Protein AF-A0A255EIE8-F1 (afdb_monomer)

Structure (mmCIF, N/CA/C/O backbone):
data_AF-A0A255EIE8-F1
#
_entry.id   AF-A0A255EIE8-F1
#
loop_
_atom_site.group_PDB
_atom_site.id
_atom_site.type_symbol
_atom_site.label_atom_id
_atom_site.label_alt_id
_atom_site.label_comp_id
_atom_site.label_asym_id
_atom_site.label_entity_id
_atom_site.label_seq_id
_atom_site.pdbx_PDB_ins_code
_atom_site.Cartn_x
_atom_site.Cartn_y
_atom_site.Cartn_z
_atom_site.occupancy
_atom_site.B_iso_or_equiv
_atom_site.auth_seq_id
_atom_site.auth_comp_id
_atom_site.auth_asym_id
_atom_site.auth_atom_id
_atom_site.pdbx_PDB_model_num
ATOM 1 N N . MET A 1 1 ? 17.020 -21.217 5.809 1.00 62.78 1 MET A N 1
ATOM 2 C CA . MET A 1 1 ? 16.167 -20.114 6.309 1.00 62.78 1 MET A CA 1
ATOM 3 C C . MET A 1 1 ? 14.855 -20.169 5.542 1.00 62.78 1 MET A C 1
ATOM 5 O O . MET A 1 1 ? 14.916 -20.286 4.327 1.00 62.78 1 MET A O 1
ATOM 9 N N . LEU A 1 2 ? 13.699 -20.169 6.213 1.00 81.81 2 LEU A N 1
ATOM 10 C CA . LEU A 1 2 ? 12.397 -20.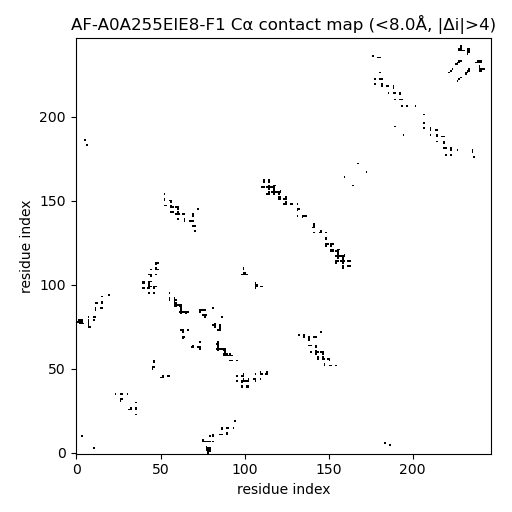178 5.530 1.00 81.81 2 LEU A CA 1
ATOM 11 C C . LEU A 1 2 ? 12.177 -18.813 4.860 1.00 81.81 2 LEU A C 1
ATOM 13 O O . LEU A 1 2 ? 12.199 -17.786 5.545 1.00 81.81 2 LEU A O 1
ATOM 17 N N . THR A 1 3 ? 12.006 -18.802 3.537 1.00 85.88 3 THR A N 1
ATOM 18 C CA . THR A 1 3 ? 11.732 -17.591 2.756 1.00 85.88 3 THR A CA 1
ATOM 19 C C . THR A 1 3 ? 10.232 -17.533 2.439 1.00 85.88 3 THR A C 1
ATOM 21 O O . THR A 1 3 ? 9.662 -18.525 1.985 1.00 85.88 3 THR A O 1
ATOM 24 N N . PRO A 1 4 ? 9.548 -16.406 2.696 1.00 84.56 4 PRO A N 1
ATOM 25 C CA . PRO A 1 4 ? 8.104 -16.313 2.475 1.00 84.56 4 PRO A CA 1
ATOM 26 C C . PRO A 1 4 ? 7.711 -16.140 0.995 1.00 84.56 4 PRO A C 1
ATOM 28 O O . PRO A 1 4 ? 6.524 -16.188 0.673 1.00 84.56 4 PRO A O 1
ATOM 31 N N . GLY A 1 5 ? 8.674 -15.928 0.088 1.00 89.06 5 GLY A N 1
ATOM 32 C CA . GLY A 1 5 ? 8.391 -15.632 -1.320 1.00 89.06 5 GLY A CA 1
ATOM 33 C C . GLY A 1 5 ? 7.493 -14.400 -1.453 1.00 89.06 5 GLY A C 1
ATOM 34 O O . GLY A 1 5 ? 7.633 -13.450 -0.687 1.00 89.06 5 GLY A O 1
ATOM 35 N N . HIS A 1 6 ? 6.520 -14.425 -2.367 1.00 88.12 6 HIS A N 1
ATOM 36 C CA . HIS A 1 6 ? 5.565 -13.319 -2.546 1.00 88.12 6 HIS A CA 1
ATOM 37 C C . HIS A 1 6 ? 4.605 -13.120 -1.374 1.00 88.12 6 HIS A C 1
ATOM 39 O O . HIS A 1 6 ? 4.008 -12.050 -1.267 1.00 88.12 6 HIS A O 1
ATOM 45 N N . LEU A 1 7 ? 4.470 -14.110 -0.485 1.00 91.38 7 LEU A N 1
ATOM 46 C CA . LEU A 1 7 ? 3.605 -14.048 0.697 1.00 91.38 7 LEU A CA 1
ATOM 47 C C . LEU A 1 7 ? 4.219 -13.230 1.843 1.00 91.38 7 LEU A C 1
ATOM 49 O O . LEU A 1 7 ? 3.608 -13.105 2.906 1.00 91.38 7 LEU A O 1
ATOM 53 N N . TRP A 1 8 ? 5.410 -12.654 1.646 1.00 91.69 8 TRP A N 1
ATOM 54 C CA . TRP A 1 8 ? 6.108 -11.830 2.637 1.00 91.69 8 TRP A CA 1
ATOM 55 C C . TRP A 1 8 ? 5.221 -10.724 3.216 1.00 91.69 8 TRP A C 1
ATOM 57 O O . TRP A 1 8 ? 5.273 -10.455 4.416 1.00 91.69 8 TRP A O 1
ATOM 67 N N . PHE A 1 9 ? 4.364 -10.120 2.388 1.00 90.56 9 PHE A N 1
ATOM 68 C CA . PHE A 1 9 ? 3.482 -9.043 2.820 1.00 90.56 9 PHE A CA 1
ATOM 69 C C . PHE A 1 9 ? 2.440 -9.534 3.835 1.00 90.56 9 PHE A C 1
ATOM 71 O O . PHE A 1 9 ? 2.159 -8.822 4.795 1.00 90.56 9 PHE A O 1
ATOM 78 N N . LEU A 1 10 ? 1.926 -10.766 3.704 1.00 91.69 10 LEU A N 1
ATOM 79 C CA . LEU A 1 10 ? 1.030 -11.351 4.712 1.00 91.69 10 LEU A CA 1
ATOM 80 C C . LEU A 1 10 ? 1.743 -11.561 6.042 1.00 91.69 10 LEU A C 1
ATOM 82 O O . LEU A 1 10 ? 1.167 -11.270 7.086 1.00 91.69 10 LEU A O 1
ATOM 86 N N . VAL A 1 11 ? 2.994 -12.023 6.006 1.00 92.00 11 VAL A N 1
ATOM 87 C CA . VAL A 1 11 ? 3.804 -12.211 7.216 1.00 92.00 11 VAL A CA 1
ATOM 88 C C . VAL A 1 11 ? 4.010 -10.875 7.928 1.00 92.00 11 VAL A C 1
ATOM 90 O O . VAL A 1 11 ? 3.738 -10.773 9.124 1.00 92.00 11 VAL A O 1
ATOM 93 N N . VAL A 1 12 ? 4.407 -9.831 7.193 1.00 92.81 12 VAL A N 1
ATOM 94 C CA . VAL A 1 12 ? 4.557 -8.473 7.743 1.00 92.81 12 VAL A CA 1
ATOM 95 C C . VAL A 1 12 ? 3.225 -7.952 8.283 1.00 92.81 12 VAL A C 1
ATOM 97 O O . VAL A 1 12 ? 3.180 -7.411 9.385 1.00 92.81 12 VAL A O 1
ATOM 100 N N . LEU A 1 13 ? 2.114 -8.169 7.575 1.00 92.31 13 LEU A N 1
ATOM 101 C CA . LEU A 1 13 ? 0.791 -7.755 8.039 1.00 92.31 13 LEU A CA 1
ATOM 102 C C . LEU A 1 13 ? 0.393 -8.472 9.338 1.00 92.31 13 LEU A C 1
ATOM 104 O O . LEU A 1 13 ? -0.109 -7.830 10.261 1.00 92.31 13 LEU A O 1
ATOM 108 N N . THR A 1 14 ? 0.653 -9.778 9.450 1.00 93.25 14 THR A N 1
ATOM 109 C CA . THR A 1 14 ? 0.449 -10.533 10.695 1.00 93.25 14 THR A CA 1
ATOM 110 C C . THR A 1 14 ? 1.290 -9.951 11.830 1.00 93.25 14 THR A C 1
ATOM 112 O O . THR A 1 14 ? 0.764 -9.740 12.922 1.00 93.25 14 THR A O 1
ATOM 115 N N . GLN A 1 15 ? 2.557 -9.613 11.581 1.00 93.69 15 GLN A N 1
ATOM 116 C CA . GLN A 1 15 ? 3.411 -8.951 12.572 1.00 93.69 15 GLN A CA 1
ATOM 117 C C . GLN A 1 15 ? 2.833 -7.595 13.000 1.00 93.69 15 GLN A C 1
ATOM 119 O O . GLN A 1 15 ? 2.717 -7.340 14.199 1.00 93.69 15 GLN A O 1
ATOM 124 N N . CYS A 1 16 ? 2.392 -6.752 12.059 1.00 94.56 16 CYS A N 1
ATOM 125 C CA . CYS A 1 16 ? 1.753 -5.470 12.370 1.00 94.56 16 CYS A CA 1
ATOM 126 C C . CYS A 1 16 ? 0.512 -5.641 13.259 1.00 94.56 16 CYS A C 1
ATOM 128 O O . CYS A 1 16 ? 0.332 -4.887 14.221 1.00 94.56 16 CYS A O 1
ATOM 130 N N . VAL A 1 17 ? -0.324 -6.64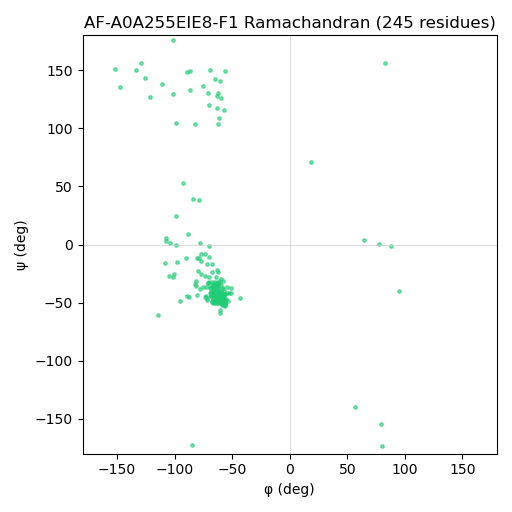7 12.975 1.00 93.50 17 VAL A N 1
ATOM 131 C CA . VAL A 1 17 ? -1.510 -6.974 13.780 1.00 93.50 17 VAL A CA 1
ATOM 132 C C . VAL A 1 17 ? -1.113 -7.416 15.188 1.00 93.50 17 VAL A C 1
ATOM 134 O O . VAL A 1 17 ? -1.643 -6.872 16.157 1.00 93.50 17 VAL A O 1
ATOM 137 N N . LEU A 1 18 ? -0.170 -8.355 15.320 1.00 94.81 18 LEU A N 1
ATOM 138 C CA . LEU A 1 18 ? 0.284 -8.872 16.617 1.00 94.81 18 LEU A CA 1
ATOM 139 C C . LEU A 1 18 ? 0.922 -7.777 17.478 1.00 94.81 18 LEU A C 1
ATOM 141 O O . LEU A 1 18 ? 0.580 -7.647 18.653 1.00 94.81 18 LEU A O 1
ATOM 145 N N . ILE A 1 19 ? 1.787 -6.948 16.888 1.00 94.06 19 ILE A N 1
ATOM 146 C CA . ILE A 1 19 ? 2.419 -5.811 17.570 1.00 94.06 19 ILE A CA 1
ATOM 147 C C . ILE A 1 19 ? 1.351 -4.823 18.036 1.00 94.06 19 ILE A C 1
ATOM 149 O O . ILE A 1 19 ? 1.336 -4.437 19.203 1.00 94.06 19 ILE A O 1
ATOM 153 N N . THR A 1 20 ? 0.414 -4.445 17.163 1.00 91.62 20 THR A N 1
ATOM 154 C CA . THR A 1 20 ? -0.646 -3.490 17.517 1.00 91.62 20 THR A CA 1
ATOM 155 C C . THR A 1 20 ? -1.563 -4.042 18.610 1.00 91.62 20 THR A C 1
ATOM 157 O O . THR A 1 20 ? -1.912 -3.319 19.544 1.00 91.62 20 THR A O 1
ATOM 160 N N . ALA A 1 21 ? -1.926 -5.325 18.541 1.00 91.88 21 ALA A N 1
ATOM 161 C CA . ALA A 1 21 ? -2.717 -5.991 19.571 1.00 91.88 21 ALA A CA 1
ATOM 162 C C . ALA A 1 21 ? -1.973 -6.043 20.916 1.00 91.88 21 ALA A C 1
ATOM 164 O O . ALA A 1 21 ? -2.567 -5.729 21.948 1.00 91.88 21 ALA A O 1
ATOM 165 N N . GLY A 1 22 ? -0.676 -6.368 20.902 1.00 92.62 22 GLY A N 1
ATOM 166 C CA . GLY A 1 22 ? 0.183 -6.380 22.086 1.00 92.62 22 GLY A CA 1
ATOM 167 C C . GLY A 1 22 ? 0.317 -4.998 22.728 1.00 92.62 22 GLY A C 1
ATOM 168 O O . GLY A 1 22 ? 0.034 -4.845 23.915 1.00 92.62 22 GLY A O 1
ATOM 169 N N . VAL A 1 23 ? 0.646 -3.970 21.936 1.00 90.00 23 VAL A N 1
ATOM 170 C CA . VAL A 1 23 ? 0.716 -2.567 22.388 1.00 90.00 23 VAL A CA 1
ATOM 171 C C . VAL A 1 23 ? -0.610 -2.131 23.002 1.00 90.00 23 VAL A C 1
ATOM 173 O O . VAL A 1 23 ? -0.632 -1.510 24.064 1.00 90.00 23 VAL A O 1
ATOM 176 N N . ARG A 1 24 ? -1.734 -2.495 22.378 1.00 87.75 24 ARG A N 1
ATOM 177 C CA . ARG A 1 24 ? -3.064 -2.169 22.891 1.00 87.75 24 ARG A CA 1
ATOM 178 C C . ARG A 1 24 ? -3.375 -2.900 24.198 1.00 87.75 24 ARG A C 1
ATOM 180 O O . ARG A 1 24 ? -3.891 -2.271 25.117 1.00 87.75 24 ARG A O 1
ATOM 187 N N . LEU A 1 25 ? -3.060 -4.191 24.307 1.00 89.62 25 LEU A N 1
ATOM 188 C CA . LEU A 1 25 ? -3.260 -4.970 25.532 1.00 89.62 25 LEU A CA 1
ATOM 189 C C . LEU A 1 25 ? -2.455 -4.383 26.699 1.00 89.62 25 LEU A C 1
ATOM 191 O O . LEU A 1 25 ? -3.004 -4.175 27.781 1.00 89.62 25 LEU A O 1
ATOM 195 N N . ILE A 1 26 ? -1.179 -4.072 26.463 1.00 89.75 26 ILE A N 1
ATOM 196 C CA . ILE A 1 26 ? -0.295 -3.452 27.456 1.00 89.75 26 ILE A CA 1
ATOM 197 C C . ILE A 1 26 ? -0.819 -2.062 27.826 1.00 89.75 26 ILE A C 1
ATOM 199 O O . ILE A 1 26 ? -0.982 -1.768 29.006 1.00 89.75 26 ILE A O 1
ATOM 203 N N . GLY A 1 27 ? -1.167 -1.234 26.838 1.00 86.00 27 GLY A N 1
ATOM 204 C CA . GLY A 1 27 ? -1.718 0.102 27.066 1.00 86.00 27 GLY A CA 1
ATOM 205 C C . GLY A 1 27 ? -3.003 0.081 27.896 1.00 86.00 27 GLY A C 1
ATOM 206 O O . GLY A 1 27 ? -3.133 0.859 28.838 1.00 86.00 27 GLY A O 1
ATOM 207 N N . HIS A 1 28 ? -3.922 -0.849 27.618 1.00 87.00 28 HIS A N 1
ATOM 208 C CA . HIS A 1 28 ? -5.135 -1.025 28.419 1.00 87.00 28 HIS A CA 1
ATOM 209 C C . HIS A 1 28 ? -4.835 -1.456 29.860 1.00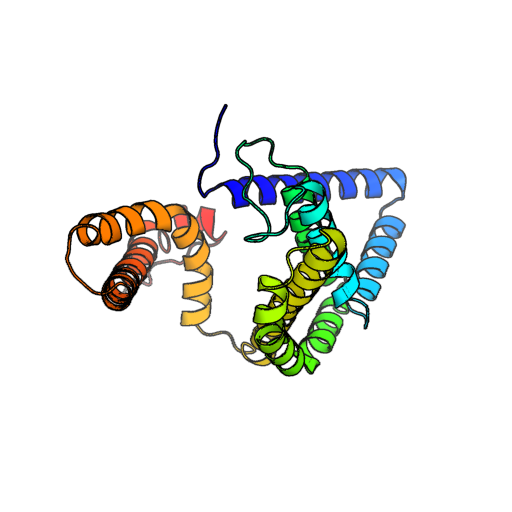 87.00 28 HIS A C 1
ATOM 211 O O . HIS A 1 28 ? -5.520 -0.988 30.768 1.00 87.00 28 HIS A O 1
ATOM 217 N N . ARG A 1 29 ? -3.827 -2.312 30.083 1.00 88.69 29 ARG A N 1
ATOM 218 C CA . ARG A 1 29 ? -3.445 -2.765 31.431 1.00 88.69 29 ARG A CA 1
ATOM 219 C C . ARG A 1 29 ? -2.685 -1.715 32.240 1.00 88.69 29 ARG A C 1
ATOM 221 O O . ARG A 1 29 ? -2.893 -1.638 33.442 1.00 88.69 29 ARG A O 1
ATOM 228 N N . VAL A 1 30 ? -1.823 -0.926 31.600 1.00 89.44 30 VAL A N 1
ATOM 229 C CA . VAL A 1 30 ? -0.948 0.045 32.281 1.00 89.44 30 VAL A CA 1
ATOM 230 C C . VAL A 1 30 ? -1.632 1.402 32.463 1.00 89.44 30 VAL A C 1
ATOM 232 O O . VAL A 1 30 ? -1.556 1.992 33.535 1.00 89.44 30 VAL A O 1
ATOM 235 N N . LEU A 1 31 ? -2.298 1.917 31.424 1.00 85.25 31 LEU A N 1
ATOM 236 C CA . LEU A 1 31 ? -2.873 3.271 31.428 1.00 85.25 31 LEU A CA 1
ATOM 237 C C . LEU A 1 31 ? -4.368 3.290 31.772 1.00 85.25 31 LEU A C 1
ATOM 239 O O . LEU A 1 31 ? -4.907 4.355 32.080 1.00 85.25 31 LEU A O 1
ATOM 243 N N . GLY A 1 32 ? -5.034 2.137 31.713 1.00 85.75 32 GLY A N 1
ATOM 244 C CA . GLY A 1 32 ? -6.482 2.017 31.835 1.00 85.75 32 GLY A CA 1
ATOM 245 C C . GLY A 1 32 ? -7.222 2.292 30.513 1.00 85.75 32 GLY A C 1
ATOM 246 O O . GLY A 1 32 ? -6.707 2.969 29.614 1.00 85.75 32 GLY A O 1
ATOM 247 N N . PRO A 1 33 ? -8.450 1.764 30.359 1.00 80.31 33 PRO A N 1
ATOM 248 C CA . PRO A 1 33 ? -9.171 1.769 29.087 1.00 80.31 33 PRO A CA 1
ATOM 249 C C . PRO A 1 33 ? -9.557 3.155 28.570 1.00 80.31 33 PRO A C 1
ATOM 251 O O . PRO A 1 33 ? -9.555 3.371 27.356 1.00 80.31 33 PRO A O 1
ATOM 254 N N . GLU A 1 34 ? -9.834 4.099 29.462 1.00 80.31 34 GLU A N 1
ATOM 255 C CA . GLU A 1 34 ? -10.217 5.461 29.087 1.00 80.31 34 GLU A CA 1
ATOM 256 C C . GLU A 1 34 ? -9.035 6.250 28.519 1.00 80.31 34 GLU A C 1
ATOM 258 O O . GLU A 1 34 ? -9.136 6.823 27.433 1.00 80.31 34 GLU A O 1
ATOM 263 N N . ARG A 1 35 ? -7.875 6.214 29.191 1.00 80.50 35 ARG A N 1
ATOM 264 C CA . ARG A 1 35 ? -6.663 6.914 28.734 1.00 80.50 35 ARG A CA 1
ATOM 265 C C . ARG A 1 35 ? -6.113 6.321 27.442 1.00 80.50 35 ARG A C 1
ATOM 267 O O . ARG A 1 35 ? -5.733 7.076 26.549 1.00 80.50 35 ARG A O 1
ATOM 274 N N . ALA A 1 36 ? -6.121 4.991 27.311 1.00 78.88 36 ALA A N 1
ATOM 275 C CA . ALA A 1 36 ? -5.722 4.316 26.077 1.00 78.88 36 ALA A CA 1
ATOM 276 C C . ALA A 1 36 ? -6.605 4.749 24.892 1.00 78.88 36 ALA A C 1
ATOM 278 O O . ALA A 1 36 ? -6.094 5.120 23.835 1.00 78.88 36 ALA A O 1
ATOM 279 N N . SER A 1 37 ? -7.925 4.796 25.095 1.00 78.19 37 SER A N 1
ATOM 280 C CA . SER A 1 37 ? -8.875 5.248 24.071 1.00 78.19 37 SER A CA 1
ATOM 281 C C . SER A 1 37 ? -8.694 6.733 23.730 1.00 78.19 37 SER A C 1
ATOM 283 O O . SER A 1 37 ? -8.710 7.103 22.555 1.00 78.19 37 SER A O 1
ATOM 285 N N . GLY A 1 38 ? -8.460 7.582 24.737 1.00 79.19 38 GLY A N 1
ATOM 286 C CA . GLY A 1 38 ? -8.181 9.007 24.549 1.00 79.19 38 GLY A CA 1
ATOM 287 C C . GLY A 1 38 ? -6.895 9.270 23.759 1.00 79.19 38 GLY A C 1
ATOM 288 O O . GLY A 1 38 ? -6.870 10.145 22.890 1.00 79.19 38 GLY A O 1
ATOM 289 N N . PHE A 1 39 ? -5.843 8.481 23.996 1.00 80.12 39 PHE A N 1
ATOM 290 C CA . PHE A 1 39 ? -4.593 8.561 23.239 1.00 80.12 39 PHE A CA 1
ATOM 291 C C . PHE A 1 39 ? -4.794 8.190 21.766 1.00 80.12 39 PHE A C 1
ATOM 293 O O . PHE A 1 39 ? -4.407 8.956 20.883 1.00 80.12 39 PHE A O 1
ATOM 300 N N . THR A 1 40 ? -5.472 7.073 21.484 1.00 78.62 40 THR A N 1
ATOM 301 C CA . THR A 1 40 ? -5.797 6.670 20.107 1.00 78.62 40 THR A CA 1
ATOM 302 C C . THR A 1 40 ? -6.646 7.725 19.394 1.00 78.62 40 THR A C 1
ATOM 304 O O . THR A 1 40 ? -6.382 8.050 18.236 1.00 78.62 40 THR A O 1
ATOM 307 N N . ALA A 1 41 ? -7.617 8.326 20.089 1.00 77.44 41 ALA A N 1
ATOM 308 C CA . ALA A 1 41 ? -8.428 9.405 19.534 1.00 77.44 41 ALA A CA 1
ATOM 309 C C . ALA A 1 41 ? -7.594 10.658 19.208 1.00 77.44 41 ALA A C 1
ATOM 311 O O . ALA A 1 41 ? -7.774 11.287 18.164 1.00 77.44 41 ALA A O 1
ATOM 312 N N . ARG A 1 42 ? -6.638 11.019 20.074 1.00 80.44 42 ARG A N 1
ATOM 313 C CA . ARG A 1 42 ? -5.708 12.131 19.827 1.00 80.44 42 ARG A CA 1
ATOM 314 C C . ARG A 1 42 ? -4.805 11.856 18.625 1.00 80.44 42 ARG A C 1
ATOM 316 O O . ARG A 1 42 ? -4.662 12.740 17.783 1.00 80.44 42 ARG A O 1
ATOM 323 N N . LEU A 1 43 ? -4.251 10.647 18.515 1.00 79.25 43 LEU A N 1
ATOM 324 C CA . LEU A 1 43 ? -3.449 10.239 17.359 1.00 79.25 43 LEU A CA 1
ATOM 325 C C . LEU A 1 43 ? -4.246 10.325 16.058 1.00 79.25 43 LEU A C 1
ATOM 327 O O . LEU A 1 43 ? -3.764 10.907 15.091 1.00 79.25 43 LEU A O 1
ATOM 331 N N . GLY A 1 44 ? -5.483 9.824 16.040 1.00 76.75 44 GLY A N 1
ATOM 332 C CA . GLY A 1 44 ? -6.326 9.901 14.849 1.00 76.75 44 GLY A CA 1
ATOM 333 C C . GLY A 1 44 ? -6.663 11.339 14.439 1.00 76.75 44 GLY A C 1
ATOM 334 O O . GLY A 1 44 ? -6.667 11.638 13.247 1.00 76.75 44 GLY A O 1
ATOM 335 N N . ARG A 1 45 ? -6.851 12.269 15.388 1.00 76.44 45 ARG A N 1
ATOM 336 C CA . ARG A 1 45 ? -7.031 13.703 15.075 1.00 76.44 45 ARG A CA 1
ATOM 337 C C . ARG A 1 45 ? -5.780 14.342 14.470 1.00 76.44 45 ARG A C 1
ATOM 339 O O . ARG A 1 45 ? -5.896 15.126 13.534 1.00 76.44 45 ARG A O 1
ATOM 346 N N . ILE A 1 46 ? -4.593 13.996 14.967 1.00 79.94 46 ILE A N 1
ATOM 347 C CA . ILE A 1 46 ? -3.320 14.495 14.422 1.00 79.94 46 ILE A CA 1
ATOM 348 C C . ILE A 1 46 ? -3.095 13.944 13.006 1.00 79.94 46 ILE A C 1
ATOM 350 O O . ILE A 1 46 ? -2.824 14.706 12.079 1.00 79.94 46 ILE A O 1
ATOM 354 N N . LEU A 1 47 ? -3.286 12.635 12.824 1.00 77.00 47 LEU A N 1
ATOM 355 C CA . LEU A 1 47 ? -3.086 11.935 11.551 1.00 77.00 47 LEU A CA 1
ATOM 356 C C . LEU A 1 47 ? -4.180 12.208 10.509 1.00 77.00 47 LEU A C 1
ATOM 358 O O . LEU A 1 47 ? -4.028 11.829 9.354 1.00 77.00 47 LEU A O 1
ATOM 362 N N . SER A 1 48 ? -5.263 12.889 10.885 1.00 73.31 48 SER A N 1
ATOM 363 C CA . SER A 1 48 ? -6.288 13.394 9.961 1.00 73.31 48 SER A CA 1
ATOM 364 C C . SER A 1 48 ? -6.256 14.917 9.777 1.00 73.31 48 SER A C 1
ATOM 366 O O . SER A 1 48 ? -7.124 15.489 9.110 1.00 73.31 48 SER A O 1
ATOM 368 N N . GLY A 1 49 ? -5.261 15.580 10.370 1.00 76.38 49 GLY A N 1
ATOM 369 C CA . GLY A 1 49 ? -5.025 17.011 10.246 1.00 76.38 49 GLY A CA 1
ATOM 370 C C . GLY A 1 49 ? -4.210 17.391 9.000 1.00 76.38 49 GLY A C 1
ATOM 371 O O . GLY A 1 49 ? -3.896 16.545 8.164 1.00 76.38 49 GLY A O 1
ATOM 372 N N . PRO A 1 50 ? -3.810 18.669 8.877 1.00 73.38 50 PRO A N 1
ATOM 373 C CA . PRO A 1 50 ? -2.987 19.148 7.759 1.00 73.38 50 PRO A CA 1
ATOM 374 C C . PRO A 1 50 ? -1.601 18.481 7.697 1.00 73.38 50 PRO A C 1
ATOM 376 O O . PRO A 1 50 ? -1.012 18.380 6.626 1.00 73.38 50 PRO A O 1
ATOM 379 N N . PHE A 1 51 ? -1.107 17.967 8.828 1.00 80.31 51 PHE A N 1
ATOM 380 C CA . PHE A 1 51 ? 0.169 17.253 8.925 1.00 80.31 51 PHE A CA 1
ATOM 381 C C . PHE A 1 51 ? 0.053 15.741 8.673 1.00 80.31 51 PHE A C 1
ATOM 383 O O . PHE A 1 51 ? 1.029 15.021 8.858 1.00 80.31 51 PHE A O 1
ATOM 390 N N . ALA A 1 52 ? -1.108 15.246 8.227 1.00 83.19 52 ALA A N 1
ATOM 391 C CA . ALA A 1 52 ? -1.323 13.830 7.930 1.00 83.19 52 ALA A CA 1
ATOM 392 C C . ALA A 1 52 ? -0.276 13.266 6.958 1.00 83.19 52 ALA A C 1
ATOM 394 O O . ALA A 1 52 ? 0.323 12.233 7.236 1.00 83.19 52 ALA A O 1
ATOM 395 N N . LEU A 1 53 ? -0.025 13.972 5.849 1.00 87.56 53 LEU A N 1
ATOM 396 C CA . LEU A 1 53 ? 0.927 13.554 4.818 1.00 87.56 53 LEU A CA 1
ATOM 397 C C . LEU A 1 53 ? 2.366 13.411 5.354 1.00 87.56 53 LEU A C 1
ATOM 399 O O . LEU A 1 53 ? 2.906 12.309 5.264 1.00 87.56 53 LEU A O 1
ATOM 403 N N . PRO A 1 54 ? 3.005 14.460 5.914 1.00 88.06 54 PRO A N 1
ATOM 404 C CA . PRO A 1 54 ? 4.384 14.338 6.379 1.00 88.06 54 PRO A CA 1
ATOM 405 C C . PRO A 1 54 ? 4.518 13.324 7.519 1.00 88.06 54 PRO A C 1
ATOM 407 O O . PRO A 1 54 ? 5.467 12.549 7.524 1.00 88.06 54 PRO A O 1
ATOM 410 N N . LEU A 1 55 ? 3.554 13.257 8.445 1.00 89.75 55 LEU A N 1
ATOM 411 C CA . LEU A 1 55 ? 3.603 12.287 9.542 1.00 89.75 55 LEU A CA 1
ATOM 412 C C . LEU A 1 55 ? 3.496 10.842 9.053 1.00 89.75 55 LEU A C 1
ATOM 414 O O . LEU A 1 55 ? 4.179 9.966 9.578 1.00 89.75 55 LEU A O 1
ATOM 418 N N . ALA A 1 56 ? 2.670 10.596 8.039 1.00 90.50 56 ALA A N 1
ATOM 419 C CA . ALA A 1 56 ? 2.535 9.279 7.441 1.00 90.50 56 ALA A CA 1
ATOM 420 C C . ALA A 1 56 ? 3.777 8.884 6.619 1.00 90.50 56 ALA A C 1
ATOM 422 O O . ALA A 1 56 ? 4.167 7.718 6.615 1.00 90.50 56 ALA A O 1
ATOM 423 N N . ALA A 1 57 ? 4.447 9.857 5.991 1.00 94.31 57 ALA A N 1
ATOM 424 C CA . ALA A 1 57 ? 5.671 9.641 5.221 1.00 94.31 57 ALA A CA 1
ATOM 425 C C . ALA A 1 57 ? 6.895 9.280 6.079 1.00 94.31 57 ALA A C 1
ATOM 427 O O . ALA A 1 57 ? 7.771 8.560 5.596 1.00 94.31 57 ALA A O 1
ATOM 428 N N . ILE A 1 58 ? 6.954 9.725 7.341 1.00 95.25 58 ILE A N 1
ATOM 429 C CA . ILE A 1 58 ? 8.113 9.510 8.227 1.00 95.25 58 ILE A CA 1
ATOM 430 C C . ILE A 1 58 ? 8.475 8.021 8.379 1.00 95.25 58 ILE A C 1
ATOM 432 O O . ILE A 1 58 ? 9.628 7.685 8.114 1.00 95.25 58 ILE A O 1
ATOM 436 N N . PRO A 1 59 ? 7.557 7.100 8.745 1.00 95.75 59 PRO A N 1
ATOM 437 C CA . PRO A 1 59 ? 7.896 5.680 8.861 1.00 95.75 59 PRO A CA 1
ATOM 438 C C . PRO A 1 59 ? 8.399 5.050 7.559 1.00 95.75 59 PRO A C 1
ATOM 440 O O . PRO A 1 59 ? 9.275 4.190 7.596 1.00 95.75 59 PRO A O 1
ATOM 443 N N . TYR A 1 60 ? 7.877 5.480 6.406 1.00 95.12 60 TYR A N 1
ATOM 444 C CA . TYR A 1 60 ? 8.354 4.992 5.111 1.00 95.12 60 TYR A CA 1
ATOM 445 C C . TYR A 1 60 ? 9.790 5.460 4.844 1.00 95.12 60 TYR A C 1
ATOM 447 O O . TYR A 1 60 ? 10.656 4.643 4.535 1.00 95.12 60 TYR A O 1
ATOM 455 N N . ALA A 1 61 ? 10.061 6.755 5.033 1.00 96.06 61 ALA A N 1
ATOM 456 C CA . ALA A 1 61 ? 11.402 7.316 4.886 1.00 96.06 61 ALA A CA 1
ATOM 457 C C . ALA A 1 61 ? 12.396 6.666 5.865 1.00 96.06 61 ALA A C 1
ATOM 459 O O . ALA A 1 61 ? 13.498 6.292 5.473 1.00 96.06 61 ALA A O 1
ATOM 460 N N . ALA A 1 62 ? 11.987 6.448 7.118 1.00 96.69 62 ALA A N 1
ATOM 461 C CA . ALA A 1 62 ? 12.779 5.722 8.105 1.00 96.69 62 ALA A CA 1
ATOM 462 C C . ALA A 1 62 ? 13.069 4.282 7.655 1.00 96.69 62 ALA A C 1
ATOM 464 O O . ALA A 1 62 ? 14.201 3.828 7.779 1.00 96.69 62 ALA A O 1
ATOM 465 N N . GLY A 1 63 ? 12.087 3.584 7.076 1.00 95.56 63 GLY A N 1
ATOM 466 C CA . GLY A 1 63 ? 12.280 2.251 6.505 1.00 95.56 63 GLY A CA 1
ATOM 467 C C . GLY A 1 63 ? 13.352 2.221 5.410 1.00 95.56 63 GLY A C 1
ATOM 468 O O . GLY A 1 63 ? 14.228 1.360 5.442 1.00 95.56 63 GLY A O 1
ATOM 469 N N . ILE A 1 64 ? 13.332 3.192 4.491 1.00 94.94 64 ILE A N 1
ATOM 470 C CA . ILE A 1 64 ? 14.352 3.340 3.438 1.00 94.94 64 ILE A CA 1
ATOM 471 C C . ILE A 1 64 ? 15.736 3.625 4.037 1.00 94.94 64 ILE A C 1
ATOM 473 O O . ILE A 1 64 ? 16.718 2.988 3.662 1.00 94.94 64 ILE A O 1
ATOM 477 N N . ILE A 1 65 ? 15.822 4.536 5.011 1.00 96.00 65 ILE A N 1
ATOM 478 C CA . ILE A 1 65 ? 17.088 4.865 5.683 1.00 96.00 65 ILE A CA 1
ATOM 479 C C . ILE A 1 65 ? 17.661 3.634 6.396 1.00 96.00 65 ILE A C 1
ATOM 481 O O . ILE A 1 65 ? 18.848 3.352 6.267 1.00 96.00 65 ILE A O 1
ATOM 485 N N . LEU A 1 66 ? 16.819 2.866 7.095 1.00 94.94 66 LEU A N 1
ATOM 486 C CA . LEU A 1 66 ? 17.215 1.629 7.777 1.00 94.94 66 LEU A CA 1
ATOM 487 C C . LEU A 1 66 ? 17.691 0.537 6.808 1.00 94.94 66 LEU A C 1
ATOM 489 O O . LEU A 1 66 ? 18.483 -0.316 7.198 1.00 94.94 66 LEU A O 1
ATOM 493 N N . GLN A 1 67 ? 17.203 0.541 5.565 1.00 94.25 67 GLN A N 1
ATOM 494 C CA . GLN A 1 67 ? 17.663 -0.368 4.513 1.00 94.25 67 GLN A CA 1
ATOM 495 C C . GLN A 1 67 ? 19.014 0.065 3.917 1.00 94.25 67 GLN A C 1
ATOM 497 O O . GLN A 1 67 ? 19.758 -0.779 3.421 1.00 94.25 67 GLN A O 1
ATOM 502 N N . GLY A 1 68 ? 19.339 1.359 3.980 1.00 93.19 68 GLY A N 1
ATOM 503 C CA . GLY A 1 68 ? 20.625 1.914 3.554 1.00 93.19 68 GLY A CA 1
ATOM 504 C C . GLY A 1 68 ? 20.710 2.314 2.078 1.00 93.19 68 GLY A C 1
ATOM 505 O O . GLY A 1 68 ? 21.736 2.832 1.656 1.00 93.19 68 GLY A O 1
ATOM 506 N N . PHE A 1 69 ? 19.653 2.107 1.291 1.00 90.88 69 PHE A N 1
ATOM 507 C CA . PHE A 1 69 ? 19.569 2.557 -0.099 1.00 90.88 69 PHE A CA 1
ATOM 508 C C . PHE A 1 69 ? 18.115 2.816 -0.490 1.00 90.88 69 PHE A C 1
ATOM 510 O O . PHE A 1 69 ? 17.201 2.179 0.036 1.00 90.88 69 PHE A O 1
ATOM 517 N N . ALA A 1 70 ? 17.910 3.737 -1.432 1.00 88.75 70 ALA A N 1
ATOM 518 C CA . ALA A 1 70 ? 16.582 4.188 -1.842 1.00 88.75 70 ALA A CA 1
ATOM 519 C C . ALA A 1 70 ? 16.154 3.691 -3.235 1.00 88.75 70 ALA A C 1
ATOM 521 O O . ALA A 1 70 ? 14.975 3.755 -3.582 1.00 88.75 70 ALA A O 1
ATOM 522 N N . THR A 1 71 ? 17.086 3.196 -4.052 1.00 86.50 71 THR A N 1
ATOM 523 C CA . THR A 1 71 ? 16.806 2.732 -5.417 1.00 86.50 71 THR A CA 1
ATOM 524 C C . THR A 1 71 ? 15.787 1.592 -5.417 1.00 86.50 71 THR A C 1
ATOM 526 O O . THR A 1 71 ? 15.978 0.588 -4.737 1.00 86.50 71 THR A O 1
ATOM 529 N N . GLY A 1 72 ? 14.709 1.739 -6.192 1.00 82.19 72 GLY A N 1
ATOM 530 C CA . GLY A 1 72 ? 13.634 0.741 -6.273 1.00 82.19 72 GLY A CA 1
ATOM 531 C C . GLY A 1 72 ? 12.656 0.742 -5.090 1.00 82.19 72 GLY A C 1
ATOM 532 O O . GLY A 1 72 ? 11.709 -0.040 -5.101 1.00 82.19 72 GLY A O 1
ATOM 533 N N . GLY A 1 73 ? 12.832 1.630 -4.107 1.00 87.06 73 GLY A N 1
ATOM 534 C CA . GLY A 1 73 ? 11.974 1.725 -2.928 1.00 87.06 73 GLY A CA 1
ATOM 535 C C . GLY A 1 73 ? 12.278 0.675 -1.853 1.00 87.06 73 GLY A C 1
ATOM 536 O O . GLY A 1 73 ? 13.405 0.193 -1.707 1.00 87.06 73 GLY A O 1
ATOM 537 N N . LEU A 1 74 ? 11.267 0.354 -1.040 1.00 89.25 74 LEU A N 1
ATOM 538 C CA . LEU A 1 74 ? 11.391 -0.651 0.019 1.00 89.25 74 LEU A CA 1
ATOM 539 C C . LEU A 1 74 ? 11.480 -2.054 -0.577 1.00 89.25 74 LEU A C 1
ATOM 541 O O . LEU A 1 74 ? 10.627 -2.449 -1.367 1.00 89.25 74 LEU A O 1
ATOM 545 N N . THR A 1 75 ? 12.470 -2.821 -0.130 1.00 89.06 75 THR A N 1
ATOM 546 C CA . THR A 1 75 ? 12.638 -4.220 -0.540 1.00 89.06 75 THR A CA 1
ATOM 547 C C . THR A 1 75 ? 11.880 -5.178 0.367 1.00 89.06 75 THR A C 1
ATOM 549 O O . THR A 1 75 ? 11.723 -4.948 1.573 1.00 89.06 75 THR A O 1
ATOM 552 N N . GLU A 1 76 ? 11.418 -6.282 -0.213 1.00 86.69 76 GLU A N 1
ATOM 553 C CA . GLU A 1 76 ? 10.751 -7.338 0.528 1.00 86.69 76 GLU A CA 1
ATOM 554 C C . GLU A 1 76 ? 11.682 -8.030 1.545 1.00 86.69 76 GLU A C 1
ATOM 556 O O . GLU A 1 76 ? 12.863 -8.290 1.275 1.00 86.69 76 GLU A O 1
ATOM 561 N N . PRO A 1 77 ? 11.171 -8.404 2.730 1.00 87.44 77 PRO A N 1
ATOM 562 C CA . PRO A 1 77 ? 11.912 -9.232 3.663 1.00 87.44 77 PRO A CA 1
ATOM 563 C C . PRO A 1 77 ? 12.224 -10.611 3.084 1.00 87.44 77 PRO A C 1
ATOM 565 O O . PRO A 1 77 ? 11.340 -11.350 2.652 1.00 87.44 77 PRO A O 1
ATOM 568 N N . ARG A 1 78 ? 13.493 -11.012 3.182 1.00 84.31 78 ARG A N 1
ATOM 569 C CA . ARG A 1 78 ? 13.959 -12.331 2.725 1.00 84.31 78 ARG A CA 1
ATOM 570 C C . ARG A 1 78 ? 13.645 -13.468 3.699 1.00 84.31 78 ARG A C 1
ATOM 572 O O . ARG A 1 78 ? 13.792 -14.632 3.340 1.00 84.31 78 ARG A O 1
ATOM 579 N N . THR A 1 79 ? 13.224 -13.163 4.925 1.00 86.75 79 THR A N 1
ATOM 580 C CA . THR A 1 79 ? 12.963 -14.157 5.976 1.00 86.75 79 THR A CA 1
ATOM 581 C C . THR A 1 79 ? 11.583 -13.958 6.598 1.00 86.75 79 THR A C 1
ATOM 583 O O . THR A 1 79 ? 11.035 -12.856 6.593 1.00 86.75 79 THR A O 1
ATOM 586 N N . VAL A 1 80 ? 11.031 -15.024 7.184 1.00 81.62 80 VAL A N 1
ATOM 587 C CA . VAL A 1 80 ? 9.755 -14.976 7.930 1.00 81.62 80 VAL A CA 1
ATOM 588 C C . VAL A 1 80 ? 9.837 -14.074 9.172 1.00 81.62 80 VAL A C 1
ATOM 590 O O . VAL A 1 80 ? 8.822 -13.563 9.636 1.00 81.62 80 VAL A O 1
ATOM 593 N N . LEU A 1 81 ? 11.040 -13.821 9.696 1.00 80.12 81 LEU A N 1
ATOM 594 C CA . LEU A 1 81 ? 11.238 -12.876 10.800 1.00 80.12 81 LEU A CA 1
ATOM 595 C C . LEU A 1 81 ? 11.019 -11.417 10.367 1.00 80.12 81 LEU A C 1
ATOM 597 O O . LEU A 1 81 ? 10.878 -10.544 11.218 1.00 80.12 81 LEU A O 1
ATOM 601 N N . GLY A 1 82 ? 10.905 -11.156 9.063 1.00 81.19 82 GLY A N 1
ATOM 602 C CA . GLY A 1 82 ? 10.736 -9.819 8.516 1.00 81.19 82 GLY A CA 1
ATOM 603 C C . GLY A 1 82 ? 12.061 -9.060 8.424 1.00 81.19 82 GLY A C 1
ATOM 604 O O . GLY A 1 82 ? 13.145 -9.599 8.646 1.00 81.19 82 GLY A O 1
ATOM 605 N N . SER A 1 83 ? 11.967 -7.784 8.064 1.00 88.38 83 SER A N 1
ATOM 606 C CA . SER A 1 83 ? 13.071 -6.829 8.128 1.00 88.38 83 SER A CA 1
ATOM 607 C C . SER A 1 83 ? 12.618 -5.618 8.932 1.00 88.38 83 SER A C 1
ATOM 609 O O . SER A 1 83 ? 11.462 -5.202 8.843 1.00 88.38 83 SER A O 1
ATOM 611 N N . VAL A 1 84 ? 13.522 -5.039 9.725 1.00 91.19 84 VAL A N 1
ATOM 612 C CA . VAL A 1 84 ? 13.209 -3.840 10.523 1.00 91.19 84 VAL A CA 1
ATOM 613 C C . VAL A 1 84 ? 12.845 -2.665 9.610 1.00 91.19 84 VAL A C 1
ATOM 615 O O . VAL A 1 84 ? 11.960 -1.882 9.951 1.00 91.19 84 VAL A O 1
ATOM 618 N N . SER A 1 85 ? 13.458 -2.580 8.424 1.00 93.00 85 SER A N 1
ATOM 619 C CA . SER A 1 85 ? 13.134 -1.580 7.402 1.00 93.00 85 SER A CA 1
ATOM 620 C C . SER A 1 85 ? 11.681 -1.686 6.932 1.00 93.00 85 SER A C 1
ATOM 622 O O . SER A 1 85 ? 10.920 -0.724 7.059 1.00 93.00 85 SER A O 1
ATOM 624 N N . ALA A 1 86 ? 11.264 -2.863 6.452 1.00 92.25 86 ALA A N 1
ATOM 625 C CA . ALA A 1 86 ? 9.903 -3.077 5.972 1.00 92.25 86 ALA A CA 1
ATOM 626 C C . ALA A 1 86 ? 8.895 -2.955 7.118 1.00 92.25 86 ALA A C 1
ATOM 628 O O . ALA A 1 86 ? 7.888 -2.264 6.977 1.00 92.25 86 ALA A O 1
ATOM 629 N N . LEU A 1 87 ? 9.176 -3.564 8.274 1.00 94.06 87 LEU A N 1
ATOM 630 C CA . LEU A 1 87 ? 8.273 -3.517 9.419 1.00 94.06 87 LEU A CA 1
ATOM 631 C C . LEU A 1 87 ? 8.024 -2.075 9.873 1.00 94.06 87 LEU A C 1
ATOM 633 O O . LEU A 1 87 ? 6.872 -1.723 10.092 1.00 94.06 87 LEU A O 1
ATOM 637 N N . THR A 1 88 ? 9.056 -1.227 9.947 1.00 94.62 88 THR A N 1
ATOM 638 C CA . THR A 1 88 ? 8.906 0.200 10.292 1.00 94.62 88 THR A CA 1
ATOM 639 C C . THR A 1 88 ? 7.936 0.906 9.343 1.00 94.62 88 THR A C 1
ATOM 641 O O . THR A 1 88 ? 6.989 1.559 9.788 1.00 94.62 88 THR A O 1
ATOM 644 N N . ALA A 1 89 ? 8.127 0.734 8.036 1.00 94.19 89 ALA A N 1
ATOM 645 C CA . ALA A 1 89 ? 7.302 1.388 7.030 1.00 94.19 89 ALA A CA 1
ATOM 646 C C . ALA A 1 89 ? 5.850 0.881 7.022 1.00 94.19 89 ALA A C 1
ATOM 648 O O . ALA A 1 89 ? 4.909 1.679 7.076 1.00 94.19 89 ALA A O 1
ATOM 649 N N . TYR A 1 90 ? 5.655 -0.442 7.001 1.00 94.19 90 TYR A N 1
ATOM 650 C CA . TYR A 1 90 ? 4.326 -1.057 6.970 1.00 94.19 90 TYR A CA 1
ATOM 651 C C . TYR A 1 90 ? 3.566 -0.871 8.282 1.00 94.19 90 TYR A C 1
ATOM 653 O O . TYR A 1 90 ? 2.362 -0.621 8.245 1.00 94.19 90 TYR A O 1
ATOM 661 N N . LEU A 1 91 ? 4.244 -0.909 9.434 1.00 94.44 91 LEU A N 1
ATOM 662 C CA . LEU A 1 91 ? 3.628 -0.613 10.729 1.00 94.44 91 LEU A CA 1
ATOM 663 C C . LEU A 1 91 ? 3.167 0.845 10.799 1.00 94.44 91 LEU A C 1
ATOM 665 O O . LEU A 1 91 ? 2.072 1.106 11.291 1.00 94.44 91 LEU A O 1
ATOM 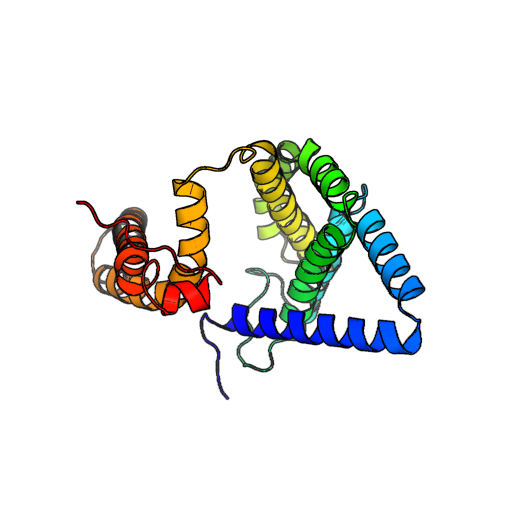669 N N . GLY A 1 92 ? 3.942 1.781 10.243 1.00 92.62 92 GLY A N 1
ATOM 670 C CA . GLY A 1 92 ? 3.530 3.176 10.106 1.00 92.62 92 GLY A CA 1
ATOM 671 C C . GLY A 1 92 ? 2.244 3.339 9.294 1.00 92.62 92 GLY A C 1
ATOM 672 O O . GLY A 1 92 ? 1.293 3.970 9.758 1.00 92.62 92 GLY A O 1
ATOM 673 N N . GLY A 1 93 ? 2.174 2.712 8.115 1.00 92.19 93 GLY A N 1
ATOM 674 C CA . GLY A 1 93 ? 0.958 2.705 7.293 1.00 92.19 93 GLY A CA 1
ATOM 675 C C . GLY A 1 93 ? -0.229 2.015 7.972 1.00 92.19 93 GLY A C 1
ATOM 676 O O . GLY A 1 93 ? -1.353 2.522 7.939 1.00 92.19 93 GLY A O 1
ATOM 677 N N . PHE A 1 94 ? 0.021 0.896 8.654 1.00 93.25 94 PHE A N 1
ATOM 678 C CA . PHE A 1 94 ? -0.990 0.166 9.413 1.00 93.25 94 PHE A CA 1
ATOM 679 C C . PHE A 1 94 ? -1.560 1.015 10.555 1.00 93.25 94 PHE A C 1
ATOM 681 O O . PHE A 1 94 ? -2.778 1.124 10.697 1.00 93.25 94 PHE A O 1
ATOM 688 N N . TRP A 1 95 ? -0.703 1.672 11.342 1.00 90.12 95 TRP A N 1
ATOM 689 C CA . TRP A 1 95 ? -1.130 2.570 12.413 1.00 90.12 95 TRP A CA 1
ATOM 690 C C . TRP A 1 95 ? -1.834 3.816 11.900 1.00 90.12 95 TRP A C 1
ATOM 692 O O . TRP A 1 95 ? -2.788 4.252 12.539 1.00 90.12 95 TRP A O 1
ATOM 702 N N . PHE A 1 96 ? -1.441 4.352 10.744 1.00 89.00 96 PHE A N 1
ATOM 703 C CA . PHE A 1 96 ? -2.179 5.434 10.096 1.00 89.00 96 PHE A CA 1
ATOM 704 C C . PHE A 1 96 ? -3.626 5.018 9.795 1.00 89.00 96 PHE A C 1
ATOM 706 O O . PHE A 1 96 ? -4.571 5.681 10.230 1.00 89.00 96 PHE A O 1
ATOM 713 N N . GLY A 1 97 ? -3.812 3.875 9.125 1.00 88.06 97 GLY A N 1
ATOM 714 C CA . GLY A 1 97 ? -5.143 3.336 8.835 1.00 88.06 97 GLY A CA 1
ATOM 715 C C . GLY A 1 97 ? -5.937 3.012 10.104 1.00 88.06 97 GLY A C 1
ATOM 716 O O . GLY A 1 97 ? -7.111 3.368 10.219 1.00 88.06 97 GLY A O 1
ATOM 717 N N . TRP A 1 98 ? -5.286 2.397 11.094 1.00 86.69 98 TRP A N 1
ATOM 718 C CA . TRP A 1 98 ? -5.897 2.071 12.380 1.00 86.69 98 TRP A CA 1
ATOM 719 C C . TRP A 1 98 ? -6.335 3.317 13.159 1.00 86.69 98 TRP A C 1
ATOM 721 O O . TRP A 1 98 ? -7.449 3.344 13.675 1.00 86.69 98 TRP A O 1
ATOM 731 N N . ALA A 1 99 ? -5.516 4.370 13.208 1.00 83.06 99 ALA A N 1
ATOM 732 C CA . ALA A 1 99 ? -5.836 5.615 13.906 1.00 83.06 99 ALA A CA 1
ATOM 733 C C . ALA A 1 99 ? -7.021 6.356 13.261 1.00 83.06 99 ALA A C 1
ATOM 735 O O . ALA A 1 99 ? -7.889 6.881 13.969 1.00 83.06 99 ALA A O 1
ATOM 736 N N . ILE A 1 100 ? -7.104 6.350 11.925 1.00 80.38 100 ILE A N 1
ATOM 737 C CA . ILE A 1 100 ? -8.283 6.846 11.200 1.00 80.38 100 ILE A CA 1
ATOM 738 C C . ILE A 1 100 ? -9.509 5.985 11.521 1.00 80.38 100 ILE A C 1
ATOM 740 O O . ILE A 1 100 ? -10.591 6.517 11.742 1.00 80.38 100 ILE A O 1
ATOM 744 N N . HIS A 1 101 ? -9.376 4.661 11.584 1.00 82.69 101 HIS A N 1
ATOM 745 C CA . HIS A 1 101 ? -10.512 3.788 11.885 1.00 82.69 101 HIS A CA 1
ATOM 746 C C . HIS A 1 101 ? -11.003 3.919 13.340 1.00 82.69 101 HIS A C 1
ATOM 748 O O . HIS A 1 101 ? -12.204 3.885 13.605 1.00 82.69 101 HIS A O 1
ATOM 754 N N . ALA A 1 102 ? -10.089 4.096 14.293 1.00 76.38 102 ALA A N 1
ATOM 755 C CA . ALA A 1 102 ? -10.385 4.070 15.722 1.00 76.38 102 ALA A CA 1
ATOM 756 C C . ALA A 1 102 ? -11.166 5.297 16.241 1.00 76.38 102 ALA A C 1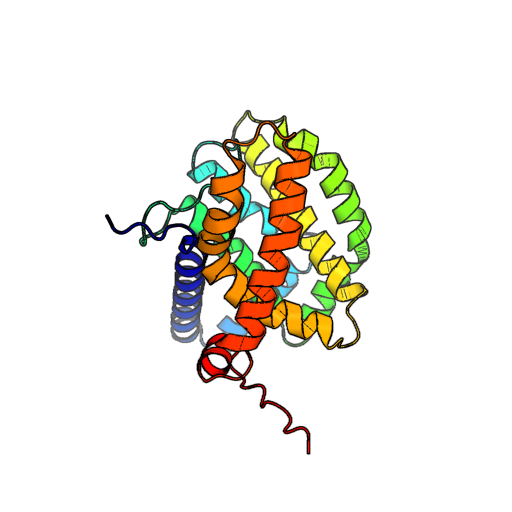
ATOM 758 O O . ALA A 1 102 ? -11.762 5.241 17.316 1.00 76.38 102 ALA A O 1
ATOM 759 N N . THR A 1 103 ? -11.218 6.400 15.491 1.00 70.69 103 THR A N 1
ATOM 760 C CA . THR A 1 103 ? -11.784 7.696 15.921 1.00 70.69 103 THR A CA 1
ATOM 761 C C . THR A 1 103 ? -13.311 7.825 15.754 1.00 70.69 103 THR A C 1
ATOM 763 O O . THR A 1 103 ? -13.793 8.881 15.365 1.00 70.69 103 THR A O 1
ATOM 766 N N . ARG A 1 104 ? -14.097 6.768 16.031 1.00 63.25 104 ARG A N 1
ATOM 767 C CA . ARG A 1 104 ? -15.589 6.735 16.112 1.00 63.25 104 ARG A CA 1
ATOM 768 C C . ARG A 1 104 ? -16.334 7.912 15.431 1.00 63.25 104 ARG A C 1
ATOM 770 O O . ARG A 1 104 ? -16.922 8.758 16.094 1.00 63.25 104 ARG A O 1
ATOM 777 N N . GLY A 1 105 ? -16.324 7.957 14.095 1.00 65.31 105 GLY A N 1
ATOM 778 C CA . GLY A 1 105 ? -17.030 8.968 13.286 1.00 65.31 105 GLY A CA 1
ATOM 779 C C . GLY A 1 105 ? -16.180 10.175 12.863 1.00 65.31 105 GLY A C 1
ATOM 780 O O . GLY A 1 105 ? -16.240 10.570 11.695 1.00 65.31 105 GLY A O 1
ATOM 781 N N . GLU A 1 106 ? -15.312 10.694 13.737 1.00 69.75 106 GLU A N 1
ATOM 782 C CA . GLU A 1 106 ? -14.342 11.748 13.390 1.00 69.75 106 GLU A CA 1
ATOM 783 C C . GLU A 1 106 ? -13.340 11.268 12.341 1.00 69.75 106 GLU A C 1
ATOM 785 O O . GLU A 1 106 ? -12.991 12.017 11.434 1.00 69.75 106 GLU A O 1
ATOM 790 N N . GLY A 1 107 ? -12.948 9.995 12.394 1.00 70.88 107 GLY A N 1
ATOM 791 C CA . GLY A 1 107 ? -12.056 9.389 11.409 1.00 70.88 107 GLY A CA 1
ATOM 792 C C . GLY A 1 107 ? -12.590 9.452 9.983 1.00 70.88 107 GLY A C 1
ATOM 793 O O . GLY A 1 107 ? -11.856 9.768 9.048 1.00 70.88 107 GLY A O 1
ATOM 794 N N . LYS A 1 108 ? -13.904 9.260 9.807 1.00 75.38 108 LYS A N 1
ATOM 795 C CA . LYS A 1 108 ? -14.566 9.419 8.505 1.00 75.38 108 LYS A CA 1
ATOM 796 C C . LYS A 1 108 ? -14.537 10.877 8.048 1.00 75.38 108 LYS A C 1
ATOM 798 O O . LYS A 1 108 ? -14.284 11.140 6.875 1.00 75.38 108 LYS A O 1
ATOM 803 N N . ALA A 1 109 ? -14.776 11.825 8.954 1.00 77.25 109 ALA A N 1
ATOM 804 C CA . ALA A 1 109 ? -14.686 13.250 8.643 1.00 77.25 109 ALA A CA 1
ATOM 805 C C . ALA A 1 109 ? -13.247 13.661 8.282 1.00 77.25 109 ALA A C 1
ATOM 807 O O . ALA A 1 109 ? -13.040 14.377 7.305 1.00 77.25 109 ALA A O 1
ATOM 808 N N . GLY A 1 110 ? -12.256 13.159 9.016 1.00 77.31 110 GLY A N 1
ATOM 809 C CA . GLY A 1 110 ? -10.832 13.333 8.753 1.00 77.31 110 GLY A CA 1
ATOM 810 C C . GLY A 1 110 ? -10.410 12.782 7.393 1.00 77.31 110 GLY A C 1
ATOM 811 O O . GLY A 1 110 ? -9.809 13.490 6.586 1.00 77.31 110 GLY A O 1
ATOM 812 N N . LEU A 1 111 ? -10.833 11.558 7.083 1.00 79.50 111 LEU A N 1
ATOM 813 C CA . LEU A 1 111 ? -10.629 10.943 5.776 1.00 79.50 111 LEU A CA 1
ATOM 814 C C . LEU A 1 111 ? -11.264 11.773 4.651 1.00 79.50 111 LEU A C 1
ATOM 816 O O . LEU A 1 111 ? -10.638 11.986 3.619 1.00 79.50 111 LEU A O 1
ATOM 820 N N . LEU A 1 112 ? -12.478 12.299 4.849 1.00 82.06 112 LEU A N 1
ATOM 821 C CA . LEU A 1 112 ? -13.154 13.162 3.870 1.00 82.06 112 LEU A CA 1
ATOM 822 C C . LEU A 1 112 ? -12.468 14.523 3.680 1.00 82.06 112 LEU A C 1
ATOM 824 O O . LEU A 1 112 ? -12.508 15.071 2.571 1.00 82.06 112 LEU A O 1
ATOM 828 N N . ARG A 1 113 ? -11.851 15.067 4.739 1.00 82.50 113 ARG A N 1
ATOM 829 C CA . ARG A 1 113 ? -11.027 16.285 4.679 1.00 82.50 113 ARG A CA 1
ATOM 830 C C . ARG A 1 113 ? -9.779 16.039 3.845 1.00 82.50 113 ARG A C 1
ATOM 832 O O . ARG A 1 113 ? -9.536 16.789 2.905 1.00 82.50 113 ARG A O 1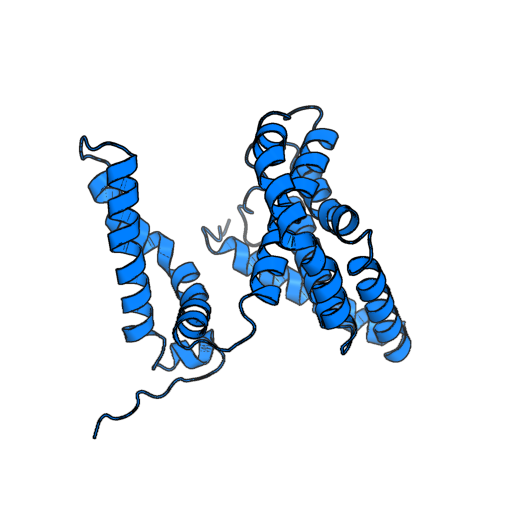
ATOM 839 N N . LEU A 1 114 ? -9.061 14.954 4.123 1.00 80.62 114 LEU A N 1
ATOM 840 C CA . LEU A 1 114 ? -7.873 14.564 3.368 1.00 80.62 114 LEU A CA 1
ATOM 841 C C . LEU A 1 114 ? -8.219 14.260 1.898 1.00 80.62 114 LEU A C 1
ATOM 843 O O . LEU A 1 114 ? -7.574 14.743 0.971 1.00 80.62 114 LEU A O 1
ATOM 847 N N . ALA A 1 115 ? -9.349 13.586 1.679 1.00 82.75 115 ALA A N 1
ATOM 848 C CA . ALA A 1 115 ? -9.914 13.304 0.365 1.00 82.75 115 ALA A CA 1
ATOM 849 C C . ALA A 1 115 ? -10.479 14.539 -0.359 1.00 82.75 115 ALA A C 1
ATOM 851 O O . ALA A 1 115 ? -11.008 14.399 -1.458 1.00 82.75 115 ALA A O 1
ATOM 852 N N . ARG A 1 116 ? -10.459 15.750 0.218 1.00 87.44 116 ARG A N 1
ATOM 853 C CA . ARG A 1 116 ? -10.914 16.964 -0.487 1.00 87.44 116 ARG A CA 1
ATOM 854 C C . ARG A 1 116 ? -9.926 17.406 -1.556 1.00 87.44 116 ARG A C 1
ATOM 856 O O . ARG A 1 116 ? -10.360 17.833 -2.621 1.00 87.44 116 ARG A O 1
ATOM 863 N N . ALA A 1 117 ? -8.636 17.256 -1.284 1.00 89.75 117 ALA A N 1
ATOM 864 C CA . ALA A 1 117 ? -7.555 17.608 -2.196 1.00 89.75 117 ALA A CA 1
ATOM 865 C C . ALA A 1 117 ? -7.017 16.383 -2.958 1.00 89.75 117 ALA A C 1
ATOM 867 O O . ALA A 1 117 ? -5.875 16.391 -3.400 1.00 89.75 117 ALA A O 1
ATOM 868 N N . TRP A 1 118 ? -7.825 15.324 -3.115 1.00 93.38 118 TRP A N 1
ATOM 869 C CA . TRP A 1 118 ? -7.400 14.063 -3.738 1.00 93.38 118 TRP A CA 1
ATOM 870 C C . TRP A 1 118 ? -6.760 14.270 -5.120 1.00 93.38 118 TRP A C 1
ATOM 872 O O . TRP A 1 118 ? -5.725 13.681 -5.408 1.00 93.38 118 TRP A O 1
ATOM 882 N N . TRP A 1 119 ? -7.338 15.151 -5.943 1.00 95.25 119 TRP A N 1
ATOM 883 C CA . TRP A 1 119 ? -6.840 15.457 -7.283 1.00 95.25 119 TRP A CA 1
ATOM 884 C C . TRP A 1 119 ? -5.492 16.180 -7.226 1.00 95.25 119 TRP A C 1
ATOM 886 O O . TRP A 1 119 ? -4.601 15.851 -7.997 1.00 95.25 119 TRP A O 1
ATOM 896 N N . ALA A 1 120 ? -5.308 17.105 -6.279 1.00 94.75 120 ALA A N 1
ATOM 897 C CA . ALA A 1 120 ? -4.052 17.825 -6.101 1.00 94.75 120 ALA A CA 1
ATOM 898 C C . ALA A 1 120 ? -2.941 16.871 -5.646 1.00 94.75 120 ALA A C 1
ATOM 900 O O . ALA A 1 120 ? -1.836 16.933 -6.174 1.00 94.75 120 ALA A O 1
ATOM 901 N N . TYR A 1 121 ? -3.251 15.940 -4.734 1.00 94.56 121 TYR A N 1
ATOM 902 C CA . TYR A 1 121 ? -2.316 14.888 -4.337 1.00 94.56 121 TYR A CA 1
ATOM 903 C C . TYR A 1 121 ? -1.960 13.957 -5.496 1.00 94.56 121 TYR A C 1
ATOM 905 O O . TYR A 1 121 ? -0.789 13.643 -5.652 1.00 94.56 121 TYR A O 1
ATOM 913 N N . LEU A 1 122 ? -2.922 13.550 -6.334 1.00 96.19 122 LEU A N 1
ATOM 914 C CA . LEU A 1 122 ? -2.625 12.712 -7.502 1.00 96.19 122 LEU A CA 1
ATOM 915 C C . LEU A 1 122 ? -1.789 13.444 -8.551 1.00 96.19 122 LEU A C 1
ATOM 917 O O . LEU A 1 122 ? -0.819 12.875 -9.040 1.00 96.19 122 LEU A O 1
ATOM 921 N N . ILE A 1 123 ? -2.122 14.696 -8.876 1.00 97.19 123 ILE A N 1
ATOM 922 C CA . ILE A 1 123 ? -1.330 15.500 -9.817 1.00 97.19 123 ILE A CA 1
ATOM 923 C C . ILE A 1 123 ? 0.089 15.680 -9.276 1.00 97.19 123 ILE A C 1
ATOM 925 O O . ILE A 1 123 ? 1.048 15.415 -9.996 1.00 97.19 123 ILE A O 1
ATOM 929 N N . ALA A 1 124 ? 0.233 16.066 -8.005 1.00 96.56 124 ALA A N 1
ATOM 930 C CA . ALA A 1 124 ? 1.540 16.198 -7.370 1.00 96.56 124 ALA A CA 1
ATOM 931 C C . ALA A 1 124 ? 2.307 14.868 -7.375 1.00 96.56 124 ALA A C 1
ATOM 933 O O . ALA A 1 124 ? 3.484 14.856 -7.714 1.00 96.56 124 ALA A O 1
ATOM 934 N N . ALA A 1 125 ? 1.647 13.74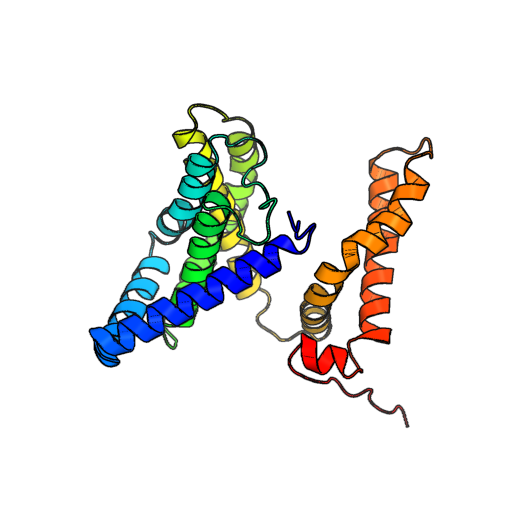6 -7.076 1.00 96.69 125 ALA A N 1
ATOM 935 C CA . ALA A 1 125 ? 2.264 12.426 -7.111 1.00 96.69 125 ALA A CA 1
ATOM 936 C C . ALA A 1 125 ? 2.783 12.081 -8.515 1.00 96.69 125 ALA A C 1
ATOM 938 O O . ALA A 1 125 ? 3.938 11.685 -8.649 1.00 96.69 125 ALA A O 1
ATOM 939 N N . VAL A 1 126 ? 1.980 12.288 -9.565 1.00 97.62 126 VAL A N 1
ATOM 940 C CA . VAL A 1 126 ? 2.392 12.044 -10.958 1.00 97.62 126 VAL A CA 1
ATOM 941 C C . VAL A 1 126 ? 3.576 12.929 -11.346 1.00 97.62 126 VAL A C 1
ATOM 943 O O . VAL A 1 126 ? 4.573 12.423 -11.853 1.00 97.62 126 VAL A O 1
ATOM 946 N N . VAL A 1 127 ? 3.496 14.233 -11.072 1.00 97.75 127 VAL A N 1
ATOM 947 C CA . VAL A 1 127 ? 4.528 15.212 -11.454 1.00 97.75 127 VAL A CA 1
ATOM 948 C C . VAL A 1 127 ? 5.837 14.999 -10.689 1.00 97.75 127 VAL A C 1
ATOM 950 O O . VAL A 1 127 ? 6.911 15.176 -11.257 1.00 97.75 127 VAL A O 1
ATOM 953 N N . LEU A 1 128 ? 5.771 14.605 -9.415 1.00 97.06 128 LEU A N 1
ATOM 954 C CA . LEU A 1 128 ? 6.949 14.428 -8.560 1.00 97.06 128 LEU A CA 1
ATOM 955 C C . LEU A 1 128 ? 7.532 13.010 -8.603 1.00 97.06 128 LEU A C 1
ATOM 957 O O . LEU A 1 128 ? 8.649 12.814 -8.132 1.00 97.06 128 LEU A O 1
ATOM 961 N N . THR A 1 129 ? 6.835 12.026 -9.182 1.00 96.44 129 THR A N 1
ATOM 962 C CA . THR A 1 129 ? 7.365 10.656 -9.323 1.00 96.44 129 THR A CA 1
ATOM 963 C C . THR A 1 129 ? 8.694 10.619 -10.093 1.00 96.44 129 THR A C 1
ATOM 965 O O . THR A 1 129 ? 9.629 10.011 -9.579 1.00 96.44 129 THR A O 1
ATOM 968 N N . PRO A 1 130 ? 8.866 11.298 -11.247 1.00 95.88 130 PRO A N 1
ATOM 969 C CA . PRO A 1 130 ? 10.162 11.352 -11.928 1.00 95.88 130 PRO A CA 1
ATOM 970 C C . PRO A 1 130 ? 11.285 11.902 -11.041 1.00 95.88 130 PRO A C 1
ATOM 972 O O . PRO A 1 130 ? 12.386 11.362 -11.042 1.00 95.88 130 PRO A O 1
ATOM 975 N N . VAL A 1 131 ? 10.996 12.928 -10.232 1.00 94.62 131 VAL A N 1
ATOM 976 C CA . VAL A 1 131 ? 11.961 13.497 -9.277 1.00 94.62 131 VAL A CA 1
ATOM 977 C C . VAL A 1 131 ? 12.311 12.479 -8.191 1.00 94.62 131 VAL A C 1
ATOM 979 O O . VAL A 1 131 ? 13.484 12.289 -7.889 1.00 94.62 131 VAL A O 1
ATOM 982 N N . ALA A 1 132 ? 11.315 11.779 -7.641 1.00 94.06 132 ALA A N 1
ATOM 983 C CA . ALA A 1 132 ? 11.522 10.737 -6.636 1.00 94.06 132 ALA A CA 1
ATOM 984 C C . ALA A 1 132 ? 12.364 9.558 -7.149 1.00 94.06 132 ALA A C 1
ATOM 986 O O . ALA A 1 132 ? 13.087 8.947 -6.368 1.00 94.06 132 ALA A O 1
ATOM 987 N N . LEU A 1 133 ? 12.271 9.249 -8.446 1.00 92.44 133 LEU A N 1
ATOM 988 C CA . LEU A 1 133 ? 13.069 8.209 -9.097 1.00 92.44 133 LEU A CA 1
ATOM 989 C C . LEU A 1 133 ? 14.478 8.688 -9.476 1.00 92.44 133 LEU A C 1
ATOM 991 O O . LEU A 1 133 ? 15.403 7.883 -9.487 1.00 92.44 133 LEU A O 1
ATOM 995 N N . ALA A 1 134 ? 14.644 9.976 -9.790 1.00 93.31 134 ALA A N 1
ATOM 996 C CA . ALA A 1 134 ? 15.926 10.553 -10.194 1.00 93.31 134 ALA A CA 1
ATOM 997 C C . ALA A 1 134 ? 16.835 10.908 -9.005 1.00 93.31 134 ALA A C 1
ATOM 999 O O . ALA A 1 134 ? 18.055 10.811 -9.113 1.00 93.31 134 ALA A O 1
ATOM 1000 N N . VAL A 1 135 ? 16.264 11.329 -7.870 1.00 92.56 135 VAL A N 1
ATOM 1001 C CA . VAL A 1 135 ? 17.039 11.680 -6.671 1.00 92.56 135 VAL A CA 1
ATOM 1002 C C . VAL A 1 135 ? 17.386 10.413 -5.899 1.00 92.56 135 VAL A C 1
ATOM 1004 O O . VAL A 1 135 ? 16.548 9.862 -5.185 1.00 92.56 135 VAL A O 1
ATOM 1007 N N . THR A 1 136 ? 18.636 9.971 -6.001 1.00 88.19 136 THR A N 1
ATOM 1008 C CA . THR A 1 136 ? 19.156 8.816 -5.252 1.00 88.19 136 THR A CA 1
ATOM 1009 C C . THR A 1 136 ? 19.998 9.221 -4.046 1.00 88.19 136 THR A C 1
ATOM 1011 O O . THR A 1 136 ? 20.007 8.501 -3.054 1.00 88.19 136 THR A O 1
ATOM 1014 N N . GLU A 1 137 ? 20.645 10.391 -4.094 1.00 90.00 137 GLU A N 1
ATOM 1015 C CA . GLU A 1 137 ? 21.551 10.879 -3.051 1.00 90.00 137 GLU A CA 1
ATOM 1016 C C . GLU A 1 137 ? 21.281 12.350 -2.675 1.00 90.00 137 GLU A C 1
ATOM 1018 O O . GLU A 1 137 ? 20.864 13.135 -3.531 1.00 90.00 137 GLU A O 1
ATOM 1023 N N . PRO A 1 138 ? 21.544 12.754 -1.416 1.00 95.25 138 PRO A N 1
ATOM 1024 C CA . PRO A 1 138 ? 21.894 11.890 -0.285 1.00 95.25 138 PRO A CA 1
ATOM 1025 C C . PRO A 1 138 ? 20.701 11.028 0.170 1.00 95.25 138 PRO A C 1
ATOM 1027 O O . PRO A 1 138 ? 19.550 11.462 0.082 1.00 95.25 138 PRO A O 1
ATOM 1030 N N . LEU A 1 139 ? 20.970 9.830 0.704 1.00 95.19 139 LEU A N 1
ATOM 1031 C CA . LEU A 1 139 ? 19.952 8.850 1.130 1.00 95.19 139 LEU A CA 1
ATOM 1032 C C . LEU A 1 139 ? 18.757 9.447 1.896 1.00 95.19 139 LEU A C 1
ATOM 1034 O O . LEU A 1 139 ? 17.610 9.124 1.597 1.00 95.19 139 LEU A O 1
ATOM 1038 N N . TRP A 1 140 ? 18.997 10.321 2.877 1.00 95.56 140 TRP A N 1
ATOM 1039 C CA . TRP A 1 140 ? 17.927 10.909 3.694 1.00 95.56 140 TRP A CA 1
ATOM 1040 C C . TRP A 1 140 ? 16.970 11.788 2.875 1.00 95.56 140 TRP A C 1
ATOM 1042 O O . TRP A 1 140 ? 15.768 11.804 3.146 1.00 95.56 140 TRP A O 1
ATOM 1052 N N . LEU A 1 141 ? 17.483 12.487 1.856 1.00 95.75 141 LEU A N 1
ATOM 1053 C CA . LEU A 1 141 ? 16.686 13.329 0.969 1.00 95.75 141 LEU A CA 1
ATOM 1054 C C . LEU A 1 141 ? 15.870 12.461 0.011 1.00 95.75 141 LEU A C 1
ATOM 1056 O O . LEU A 1 141 ? 14.667 12.678 -0.129 1.00 95.75 141 LEU A O 1
ATOM 1060 N N . SER A 1 142 ? 16.497 11.442 -0.585 1.00 95.25 142 SER A N 1
ATOM 1061 C CA . SER A 1 142 ? 15.795 10.472 -1.433 1.00 95.25 142 SER A CA 1
ATOM 1062 C C . SER A 1 142 ? 14.673 9.770 -0.661 1.00 95.25 142 SER A C 1
ATOM 1064 O O . SER A 1 142 ? 13.526 9.747 -1.108 1.00 95.25 142 SER A O 1
ATOM 1066 N N . ALA A 1 143 ? 14.958 9.298 0.557 1.00 96.00 143 ALA A N 1
ATOM 1067 C CA . ALA A 1 143 ? 13.981 8.662 1.436 1.00 96.00 143 ALA A CA 1
ATOM 1068 C C . ALA A 1 143 ? 12.797 9.584 1.770 1.00 96.00 143 ALA A C 1
ATOM 1070 O O . ALA A 1 143 ? 11.644 9.147 1.738 1.00 96.00 143 ALA A O 1
ATOM 1071 N N . ALA A 1 144 ? 13.065 10.862 2.060 1.00 96.00 144 ALA A N 1
ATOM 1072 C CA . ALA A 1 144 ? 12.027 11.850 2.339 1.00 96.00 144 ALA A CA 1
ATOM 1073 C C . ALA A 1 144 ? 11.141 12.115 1.111 1.00 96.00 144 ALA A C 1
ATOM 1075 O O . ALA A 1 144 ? 9.914 12.093 1.229 1.00 96.00 144 ALA A O 1
ATOM 1076 N N . ILE A 1 145 ? 11.740 12.316 -0.069 1.00 95.25 145 ILE A N 1
ATOM 1077 C CA . ILE A 1 145 ? 11.002 12.552 -1.318 1.00 95.25 145 ILE A CA 1
ATOM 1078 C C . ILE A 1 145 ? 10.153 11.328 -1.671 1.00 95.25 145 ILE A C 1
ATOM 1080 O O . ILE A 1 145 ? 8.956 11.472 -1.914 1.00 95.25 145 ILE A O 1
ATOM 1084 N N . GLN A 1 146 ? 10.727 10.123 -1.641 1.00 94.88 146 GLN A N 1
ATOM 1085 C CA . GLN A 1 146 ? 9.991 8.891 -1.932 1.00 94.88 146 GLN A CA 1
ATOM 1086 C C . GLN A 1 146 ? 8.856 8.645 -0.937 1.00 94.88 146 GLN A C 1
ATOM 1088 O O . GLN A 1 146 ? 7.753 8.289 -1.348 1.00 94.88 146 GLN A O 1
ATOM 1093 N N . GLY A 1 147 ? 9.088 8.880 0.359 1.00 95.25 147 GLY A N 1
ATOM 1094 C CA . GLY A 1 147 ? 8.046 8.776 1.378 1.00 95.25 147 GLY A CA 1
ATOM 1095 C C . GLY A 1 147 ? 6.895 9.747 1.132 1.00 95.25 147 GLY A C 1
ATOM 1096 O O . GLY A 1 147 ? 5.734 9.344 1.173 1.00 95.25 147 GLY A O 1
ATOM 1097 N N . LEU A 1 148 ? 7.196 11.009 0.820 1.00 95.62 148 LEU A N 1
ATOM 1098 C CA . LEU A 1 148 ? 6.175 12.013 0.524 1.00 95.62 148 LEU A CA 1
ATOM 1099 C C . LEU A 1 148 ? 5.396 11.668 -0.747 1.00 95.62 148 LEU A C 1
ATOM 1101 O O . LEU A 1 148 ? 4.169 11.632 -0.708 1.00 95.62 148 LEU A O 1
ATOM 1105 N N . VAL A 1 149 ? 6.083 11.367 -1.851 1.00 96.12 149 VAL A N 1
ATOM 1106 C CA . VAL A 1 149 ? 5.442 11.037 -3.134 1.00 96.12 149 VAL A CA 1
ATOM 1107 C C . VAL A 1 149 ? 4.618 9.752 -3.029 1.00 96.12 149 VAL A C 1
ATOM 1109 O O . VAL A 1 149 ? 3.474 9.716 -3.486 1.00 96.12 149 VAL A O 1
ATOM 1112 N N . GLY A 1 150 ? 5.138 8.721 -2.360 1.00 95.00 150 GLY A N 1
ATOM 1113 C CA . GLY A 1 150 ? 4.406 7.482 -2.095 1.00 95.00 150 GLY A CA 1
ATOM 1114 C C . GLY A 1 150 ? 3.125 7.728 -1.296 1.00 95.00 150 GLY A C 1
ATOM 1115 O O . GLY A 1 150 ? 2.057 7.230 -1.653 1.00 95.00 150 GLY A O 1
ATOM 1116 N N . TRP A 1 151 ? 3.178 8.568 -0.261 1.00 94.50 151 TRP A N 1
ATOM 1117 C CA . TRP A 1 151 ? 1.979 8.906 0.505 1.00 94.50 151 TRP A CA 1
ATOM 1118 C C . TRP A 1 151 ? 1.015 9.848 -0.220 1.00 94.50 151 TRP A C 1
ATOM 1120 O O . TRP A 1 151 ? -0.191 9.760 0.017 1.00 94.50 151 TRP A O 1
ATOM 1130 N N . MET A 1 152 ? 1.487 10.690 -1.143 1.00 94.81 152 MET A N 1
ATOM 1131 C CA . MET A 1 152 ? 0.606 11.438 -2.047 1.00 94.81 152 MET A CA 1
ATOM 1132 C C . MET A 1 152 ? -0.193 10.489 -2.951 1.00 94.81 152 MET A C 1
ATOM 1134 O O . MET A 1 152 ? -1.400 10.686 -3.103 1.00 94.81 152 MET A O 1
ATOM 1138 N N . TRP A 1 153 ? 0.428 9.423 -3.473 1.00 96.31 153 TRP A N 1
ATOM 1139 C CA . TRP A 1 153 ? -0.284 8.359 -4.191 1.00 96.31 153 TRP A CA 1
ATOM 1140 C C . TRP A 1 153 ? -1.342 7.689 -3.311 1.00 96.31 153 TRP A C 1
ATOM 1142 O O . TRP A 1 153 ? -2.507 7.609 -3.706 1.00 96.31 153 TRP A O 1
ATOM 1152 N N . VAL A 1 154 ? -0.968 7.264 -2.098 1.00 93.88 154 VAL A N 1
ATOM 1153 C CA . VAL A 1 154 ? -1.887 6.610 -1.148 1.00 93.88 154 VAL A CA 1
ATOM 1154 C C . VAL A 1 154 ? -3.086 7.504 -0.840 1.00 93.88 154 VAL A C 1
ATOM 1156 O O . VAL A 1 154 ? -4.233 7.077 -0.977 1.00 93.88 154 VAL A O 1
ATOM 1159 N N . ILE A 1 155 ? -2.843 8.757 -0.456 1.00 91.62 155 ILE A N 1
ATOM 1160 C CA . ILE A 1 155 ? -3.893 9.710 -0.088 1.00 91.62 155 ILE A CA 1
ATOM 1161 C C . ILE A 1 155 ? -4.753 10.090 -1.298 1.00 91.62 155 ILE A C 1
ATOM 1163 O O . ILE A 1 155 ? -5.978 10.158 -1.180 1.00 91.62 155 ILE A O 1
ATOM 1167 N N . GLY A 1 156 ? -4.137 10.321 -2.456 1.00 94.38 156 GLY A N 1
ATOM 1168 C CA . GLY A 1 156 ? -4.827 10.684 -3.688 1.00 94.38 156 GLY A CA 1
ATOM 1169 C C . GLY A 1 156 ? -5.766 9.582 -4.180 1.00 94.38 156 GLY A C 1
ATOM 1170 O O . GLY A 1 156 ? -6.945 9.844 -4.426 1.00 94.38 156 GLY A O 1
ATOM 1171 N N . LEU A 1 157 ? -5.285 8.335 -4.248 1.00 95.06 157 LEU A N 1
ATOM 1172 C CA . LEU A 1 157 ? -6.084 7.179 -4.673 1.00 95.06 157 LEU A CA 1
ATOM 1173 C C . LEU A 1 157 ? -7.173 6.836 -3.655 1.00 95.06 157 LEU A C 1
ATOM 1175 O O . LEU A 1 157 ? -8.327 6.614 -4.019 1.00 95.06 157 LEU A O 1
ATOM 1179 N N . MET A 1 158 ? -6.841 6.853 -2.364 1.00 91.69 158 MET A N 1
ATOM 1180 C CA . MET A 1 158 ? -7.825 6.656 -1.299 1.00 91.69 158 MET A CA 1
ATOM 1181 C C . MET A 1 158 ? -8.910 7.738 -1.344 1.00 91.69 158 MET A C 1
ATOM 1183 O O . MET A 1 158 ? -10.100 7.433 -1.237 1.00 91.69 158 MET A O 1
ATOM 1187 N N . GLY A 1 159 ? -8.522 8.997 -1.552 1.00 91.50 159 GLY A N 1
ATOM 1188 C CA . GLY A 1 159 ? -9.448 10.113 -1.678 1.00 91.50 159 GLY A CA 1
ATOM 1189 C C . GLY A 1 159 ? -10.357 9.999 -2.900 1.00 91.50 159 GLY A C 1
ATOM 1190 O O . GLY A 1 159 ? -11.565 10.212 -2.773 1.00 91.50 159 GLY A O 1
ATOM 1191 N N . LEU A 1 160 ? -9.807 9.586 -4.047 1.00 93.38 160 LEU A N 1
ATOM 1192 C CA . LEU A 1 160 ? -10.563 9.262 -5.258 1.00 93.38 160 LEU A CA 1
ATOM 1193 C C . LEU A 1 160 ? -11.623 8.186 -4.964 1.00 93.38 160 LEU A C 1
ATOM 1195 O O . LEU A 1 160 ? -12.809 8.393 -5.232 1.00 93.38 160 LEU A O 1
ATOM 1199 N N . CYS A 1 161 ? -11.228 7.074 -4.339 1.00 91.31 161 CYS A N 1
ATOM 1200 C CA . CYS A 1 161 ? -12.141 5.989 -3.981 1.00 91.31 161 CYS A CA 1
ATOM 1201 C C . CYS A 1 161 ? -13.263 6.467 -3.049 1.00 91.31 161 CYS A C 1
ATOM 1203 O O . CYS A 1 161 ? -14.438 6.268 -3.349 1.00 91.31 161 CYS A O 1
ATOM 1205 N N . VAL A 1 162 ? -12.940 7.170 -1.960 1.00 88.75 162 VAL A N 1
ATOM 1206 C CA . VAL A 1 162 ? -13.938 7.664 -0.991 1.00 88.75 162 VAL A CA 1
ATOM 1207 C C . VAL A 1 162 ? -14.905 8.680 -1.620 1.00 88.75 162 VAL A C 1
ATOM 1209 O O . VAL A 1 162 ? -16.081 8.746 -1.251 1.00 88.75 162 VAL A O 1
ATOM 1212 N N . ARG A 1 163 ? -14.437 9.486 -2.581 1.00 88.00 163 ARG A N 1
ATOM 1213 C CA . ARG A 1 163 ? -15.247 10.507 -3.264 1.00 88.00 163 ARG A CA 1
ATOM 1214 C C . ARG A 1 163 ? -16.168 9.922 -4.332 1.00 88.00 163 ARG A C 1
ATOM 1216 O O . ARG A 1 163 ? -17.297 10.401 -4.456 1.00 88.00 163 ARG A O 1
ATOM 1223 N N . HIS A 1 164 ? -15.711 8.923 -5.083 1.00 88.62 164 HIS A N 1
ATOM 1224 C CA . HIS A 1 164 ? -16.420 8.425 -6.265 1.00 88.62 164 HIS A CA 1
ATOM 1225 C C . HIS A 1 164 ? -17.122 7.074 -6.046 1.00 88.62 164 HIS A C 1
ATOM 1227 O O . HIS A 1 164 ? -18.168 6.827 -6.649 1.00 88.62 164 HIS A O 1
ATOM 1233 N N . LEU A 1 165 ? -16.646 6.232 -5.124 1.00 88.44 165 LEU A N 1
ATOM 1234 C CA . LEU A 1 165 ? -17.255 4.937 -4.782 1.00 88.44 165 LEU A CA 1
ATOM 1235 C C . LEU A 1 165 ? -18.235 5.062 -3.603 1.00 88.44 165 LEU A C 1
ATOM 1237 O O . LEU A 1 165 ? -18.146 4.349 -2.609 1.00 88.44 165 LEU A O 1
ATOM 1241 N N . LYS A 1 166 ? -19.195 5.991 -3.705 1.00 84.94 166 LYS A N 1
ATOM 1242 C CA . LYS A 1 166 ? -20.195 6.252 -2.646 1.00 84.94 166 LYS A CA 1
ATOM 1243 C C . LYS A 1 166 ? -21.352 5.254 -2.610 1.00 84.94 166 LYS A C 1
ATOM 1245 O O . LYS A 1 166 ? -22.044 5.157 -1.602 1.00 84.94 166 LYS A O 1
ATOM 1250 N N . ARG A 1 167 ? -21.611 4.579 -3.730 1.00 86.75 167 ARG A N 1
ATOM 1251 C CA . ARG A 1 167 ? -22.676 3.582 -3.868 1.00 86.75 167 ARG A CA 1
ATOM 1252 C C . ARG A 1 167 ? -22.047 2.212 -4.010 1.00 86.75 167 ARG A C 1
ATOM 1254 O O . ARG A 1 167 ? -21.083 2.056 -4.759 1.00 86.75 167 ARG A O 1
ATOM 1261 N N . GLU A 1 168 ? -22.628 1.236 -3.330 1.00 86.12 168 GLU A N 1
ATOM 1262 C CA . GLU A 1 168 ? -22.240 -0.152 -3.503 1.00 86.12 168 GLU A CA 1
ATOM 1263 C C . GLU A 1 168 ? -22.526 -0.598 -4.943 1.00 86.12 168 GLU A C 1
ATOM 1265 O O . GLU A 1 168 ? -23.623 -0.409 -5.469 1.00 86.12 168 GLU A O 1
ATOM 1270 N N . ARG A 1 169 ? -21.511 -1.169 -5.594 1.00 90.81 169 ARG A N 1
ATOM 1271 C CA . ARG A 1 169 ? -21.606 -1.746 -6.937 1.00 90.81 169 ARG A CA 1
ATOM 1272 C C . ARG A 1 169 ? -21.199 -3.206 -6.845 1.00 90.81 169 ARG A C 1
ATOM 1274 O O . ARG A 1 169 ? -20.110 -3.503 -6.358 1.00 90.81 169 ARG A O 1
ATOM 1281 N N . GLY A 1 170 ? -22.048 -4.106 -7.342 1.00 89.31 170 GLY A N 1
ATOM 1282 C CA . GLY A 1 170 ? -21.816 -5.551 -7.247 1.00 89.31 170 GLY A CA 1
ATOM 1283 C C . GLY A 1 170 ? -20.464 -5.990 -7.818 1.00 89.31 170 GLY A C 1
ATOM 1284 O O . GLY A 1 170 ? -19.763 -6.763 -7.178 1.00 89.31 170 GLY A O 1
ATOM 1285 N N . TRP A 1 171 ? -20.057 -5.435 -8.964 1.00 90.44 171 TRP A N 1
ATOM 1286 C CA . TRP A 1 171 ? -18.772 -5.759 -9.594 1.00 90.44 171 TRP A CA 1
ATOM 1287 C C . TRP A 1 171 ? -17.557 -5.205 -8.830 1.00 90.44 171 TRP A C 1
ATOM 1289 O O . TRP A 1 171 ? -16.521 -5.858 -8.798 1.00 90.44 171 TRP A O 1
ATOM 1299 N N . VAL A 1 172 ? -17.678 -4.039 -8.175 1.00 90.06 172 VAL A N 1
ATOM 1300 C CA . VAL A 1 172 ? -16.599 -3.480 -7.332 1.00 90.06 172 VAL A CA 1
ATOM 1301 C C . VAL A 1 172 ? -16.409 -4.354 -6.100 1.00 90.06 172 VAL A C 1
ATOM 1303 O O . VAL A 1 172 ? -15.281 -4.692 -5.761 1.00 90.06 172 VAL A O 1
ATOM 1306 N N . ARG A 1 173 ? -17.514 -4.757 -5.457 1.00 88.88 173 ARG A N 1
ATOM 1307 C CA . ARG A 1 173 ? -17.482 -5.687 -4.322 1.00 88.88 173 ARG A CA 1
ATOM 1308 C C . ARG A 1 173 ? -16.894 -7.039 -4.728 1.00 88.88 173 ARG A C 1
ATOM 1310 O O . ARG A 1 173 ? -16.008 -7.530 -4.049 1.00 88.88 173 ARG A O 1
ATOM 1317 N N . TYR A 1 174 ? -17.312 -7.576 -5.874 1.00 90.81 174 TYR A N 1
ATOM 1318 C CA . TYR A 1 174 ? -16.748 -8.807 -6.429 1.00 90.81 174 TYR A CA 1
ATOM 1319 C C . TYR A 1 174 ? -15.230 -8.717 -6.633 1.00 90.81 174 TYR A C 1
ATOM 1321 O O . TYR A 1 174 ? -14.504 -9.606 -6.204 1.00 90.81 174 TYR A O 1
ATOM 1329 N N . LEU A 1 175 ? -14.740 -7.634 -7.245 1.00 92.12 175 LEU A N 1
ATOM 1330 C CA . LEU A 1 175 ? -13.307 -7.449 -7.472 1.00 92.12 175 LEU A CA 1
ATOM 1331 C C . LEU A 1 175 ? -12.531 -7.281 -6.156 1.00 92.12 175 LEU A C 1
ATOM 1333 O O . LEU A 1 175 ? -11.429 -7.810 -6.025 1.00 92.12 175 LEU A O 1
ATOM 1337 N N . ALA A 1 176 ? -13.111 -6.582 -5.174 1.00 90.00 176 ALA A N 1
ATOM 1338 C CA . ALA A 1 176 ? -12.526 -6.443 -3.844 1.00 90.00 176 ALA A CA 1
ATOM 1339 C C . ALA A 1 176 ? -12.397 -7.806 -3.143 1.00 90.00 176 ALA A C 1
ATOM 1341 O O . ALA A 1 176 ? -11.311 -8.132 -2.665 1.00 90.00 176 ALA A O 1
ATOM 1342 N N . ASP A 1 177 ? -13.448 -8.628 -3.160 1.00 90.50 177 ASP A N 1
ATOM 1343 C CA . ASP A 1 177 ? -13.423 -9.971 -2.567 1.00 90.50 177 ASP A CA 1
ATOM 1344 C C . ASP A 1 177 ? -12.467 -10.917 -3.327 1.00 90.50 177 ASP A C 1
ATOM 1346 O O . ASP A 1 177 ? -11.798 -11.758 -2.726 1.00 90.50 177 ASP A O 1
ATOM 1350 N N . ALA A 1 178 ? -12.355 -10.772 -4.652 1.00 93.25 178 ALA A N 1
ATOM 1351 C CA . ALA A 1 178 ? -11.434 -11.563 -5.468 1.00 93.25 178 ALA A CA 1
ATOM 1352 C C . ALA A 1 178 ? -9.960 -11.200 -5.224 1.00 93.25 178 ALA A C 1
ATOM 1354 O O . ALA A 1 178 ? -9.096 -12.074 -5.302 1.00 93.25 178 ALA A O 1
ATOM 1355 N N . SER A 1 179 ? -9.661 -9.935 -4.905 1.00 92.25 179 SER A N 1
ATOM 1356 C CA . SER A 1 179 ? -8.289 -9.410 -4.817 1.00 92.25 179 SER A CA 1
ATOM 1357 C C . SER A 1 179 ? -7.374 -10.204 -3.878 1.00 92.25 179 SER A C 1
ATOM 1359 O O . SER A 1 179 ? -6.206 -10.418 -4.204 1.00 92.25 179 SER A O 1
ATOM 1361 N N . TYR A 1 180 ? -7.902 -10.711 -2.759 1.00 90.88 180 TYR A N 1
ATOM 1362 C CA . TYR A 1 180 ? -7.126 -11.513 -1.814 1.00 90.88 180 TYR A CA 1
ATOM 1363 C C . TYR A 1 180 ? -6.732 -12.875 -2.398 1.00 90.88 180 TYR A C 1
ATOM 1365 O O . TYR A 1 180 ? -5.575 -13.283 -2.310 1.00 90.88 180 TYR A O 1
ATOM 1373 N N . TRP A 1 181 ? -7.671 -13.562 -3.056 1.00 94.25 181 TRP A N 1
ATOM 1374 C CA . TRP A 1 181 ? -7.378 -14.817 -3.750 1.00 94.25 181 TRP A CA 1
ATOM 1375 C C . TRP A 1 181 ? -6.389 -14.605 -4.891 1.00 94.25 181 TRP A C 1
ATOM 1377 O O . TRP A 1 181 ? -5.409 -15.341 -5.001 1.00 94.25 181 TRP A O 1
ATOM 1387 N N . MET A 1 182 ? -6.610 -13.563 -5.698 1.00 94.75 182 MET A N 1
ATOM 1388 C CA . MET A 1 182 ? -5.693 -13.196 -6.773 1.00 94.75 182 MET A CA 1
ATOM 1389 C C . MET A 1 182 ? -4.283 -12.986 -6.219 1.00 94.75 182 MET A C 1
ATOM 1391 O O . MET A 1 182 ? -3.342 -13.566 -6.740 1.00 94.75 182 MET A O 1
ATOM 1395 N N . TYR A 1 183 ? -4.123 -12.254 -5.115 1.00 93.31 183 TYR A N 1
ATOM 1396 C CA . TYR A 1 183 ? -2.821 -12.070 -4.474 1.00 93.31 183 TYR A CA 1
ATOM 1397 C C . TYR A 1 183 ? -2.154 -13.398 -4.059 1.00 93.31 183 TYR A C 1
ATOM 1399 O O . TYR A 1 183 ? -0.947 -13.547 -4.242 1.00 93.31 183 TYR A O 1
ATOM 1407 N N . ILE A 1 184 ? -2.899 -14.397 -3.581 1.00 93.12 184 ILE A N 1
ATOM 1408 C CA . ILE A 1 184 ? -2.314 -15.697 -3.206 1.00 93.12 184 ILE A CA 1
ATOM 1409 C C . ILE A 1 184 ? -1.767 -16.439 -4.430 1.00 93.12 184 ILE A C 1
ATOM 1411 O O . ILE A 1 184 ? -0.640 -16.938 -4.392 1.00 93.12 184 ILE A O 1
ATOM 1415 N N . ILE A 1 185 ? -2.551 -16.513 -5.509 1.00 94.94 185 ILE A N 1
ATOM 1416 C CA . ILE A 1 185 ? -2.267 -17.404 -6.645 1.00 94.94 185 ILE A CA 1
ATOM 1417 C C . ILE A 1 185 ? -1.778 -16.687 -7.911 1.00 94.94 185 ILE A C 1
ATOM 1419 O O . ILE A 1 185 ? -1.574 -17.339 -8.933 1.00 94.94 185 ILE A O 1
ATOM 1423 N N . HIS A 1 186 ? -1.581 -15.365 -7.889 1.00 94.88 186 HIS A N 1
ATOM 1424 C CA . HIS A 1 186 ? -1.160 -14.638 -9.090 1.00 94.88 186 HIS A CA 1
ATOM 1425 C C . HIS A 1 186 ? 0.185 -15.139 -9.611 1.00 94.88 186 HIS A C 1
ATOM 1427 O O . HIS A 1 186 ? 0.280 -15.391 -10.802 1.00 94.88 186 HIS A O 1
ATOM 1433 N N . LEU A 1 187 ? 1.198 -15.346 -8.761 1.00 93.88 187 LEU A N 1
ATOM 1434 C CA . LEU A 1 187 ? 2.518 -15.785 -9.223 1.00 93.88 187 LEU A CA 1
ATOM 1435 C C . LEU A 1 187 ? 2.508 -17.087 -10.039 1.00 93.88 187 LEU A C 1
ATOM 1437 O O . LEU A 1 187 ? 3.071 -17.068 -11.131 1.00 93.88 187 LEU A O 1
ATOM 1441 N N . PRO A 1 188 ? 1.893 -18.203 -9.594 1.00 94.12 188 PRO A N 1
ATOM 1442 C CA . PRO A 1 188 ? 1.857 -19.413 -10.414 1.00 94.12 188 PRO A CA 1
ATOM 1443 C C . PRO A 1 188 ? 1.089 -19.211 -11.726 1.00 94.12 188 PRO A C 1
ATOM 1445 O O . PRO A 1 188 ? 1.520 -19.723 -12.756 1.00 94.12 188 PRO A O 1
ATOM 1448 N N . VAL A 1 189 ? 0.003 -18.428 -11.727 1.00 95.56 189 VAL A N 1
ATOM 1449 C CA . VAL A 1 189 ? -0.735 -18.110 -12.963 1.00 95.56 189 VAL A CA 1
ATOM 1450 C C . VAL A 1 189 ? 0.114 -17.256 -13.906 1.00 95.56 189 VAL A C 1
ATOM 1452 O O . VAL A 1 189 ? 0.220 -17.572 -15.088 1.00 95.56 189 VAL A O 1
ATOM 1455 N N . LEU A 1 190 ? 0.775 -16.219 -13.387 1.00 95.31 190 LEU A N 1
ATOM 1456 C CA . LEU A 1 190 ? 1.696 -15.382 -14.152 1.00 95.31 190 LEU A CA 1
ATOM 1457 C C . LEU A 1 190 ? 2.843 -16.218 -14.712 1.00 95.31 190 LEU A C 1
ATOM 1459 O O . LEU A 1 190 ? 3.172 -16.059 -15.877 1.00 95.31 190 LEU A O 1
ATOM 1463 N N . GLY A 1 191 ? 3.422 -17.128 -13.929 1.00 94.69 191 GLY A N 1
ATOM 1464 C CA . GLY A 1 191 ? 4.458 -18.045 -14.399 1.00 94.69 191 GLY A CA 1
ATOM 1465 C C . GLY A 1 191 ? 3.961 -18.927 -15.544 1.00 94.69 191 GLY A C 1
ATOM 1466 O O . GLY A 1 191 ? 4.607 -18.995 -16.586 1.00 94.69 191 GLY A O 1
ATOM 1467 N N . ALA A 1 192 ? 2.779 -19.530 -15.397 1.00 95.88 192 ALA A N 1
ATOM 1468 C CA . ALA A 1 192 ? 2.183 -20.386 -16.422 1.00 95.88 192 ALA A CA 1
ATOM 1469 C C . ALA A 1 19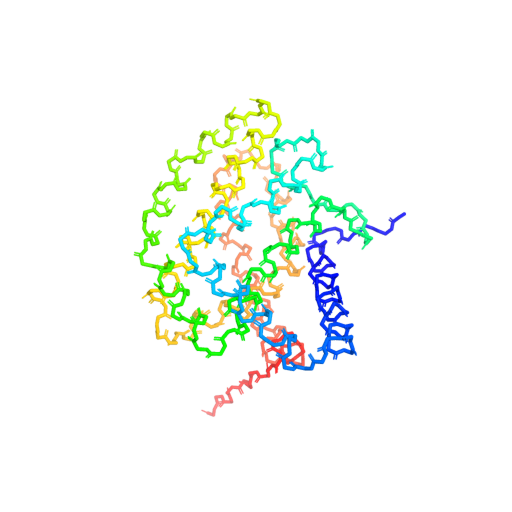2 ? 1.909 -19.650 -17.746 1.00 95.88 192 ALA A C 1
ATOM 1471 O O . ALA A 1 192 ? 2.023 -20.252 -18.811 1.00 95.88 192 ALA A O 1
ATOM 1472 N N . VAL A 1 193 ? 1.567 -18.359 -17.692 1.00 95.00 193 VAL A N 1
ATOM 1473 C CA . VAL A 1 193 ? 1.265 -17.547 -18.884 1.00 95.00 193 VAL A CA 1
ATOM 1474 C C . VAL A 1 193 ? 2.516 -16.874 -19.455 1.00 95.00 193 VAL A C 1
ATOM 1476 O O . VAL A 1 193 ? 2.714 -16.868 -20.666 1.00 95.00 193 VAL A O 1
ATOM 1479 N N . ALA A 1 194 ? 3.367 -16.297 -18.607 1.00 95.19 194 ALA A N 1
ATOM 1480 C CA . ALA A 1 194 ? 4.499 -15.477 -19.026 1.00 95.19 194 ALA A CA 1
ATOM 1481 C C . ALA A 1 194 ? 5.721 -16.303 -19.441 1.00 95.19 194 ALA A C 1
ATOM 1483 O O . ALA A 1 194 ? 6.405 -15.909 -20.383 1.00 95.19 194 ALA A O 1
ATOM 1484 N N . VAL A 1 195 ? 5.997 -17.445 -18.793 1.00 95.62 195 VAL A N 1
ATOM 1485 C CA . VAL A 1 195 ? 7.177 -18.274 -19.112 1.00 95.62 195 VAL A CA 1
ATOM 1486 C C . VAL A 1 195 ? 7.168 -18.754 -20.571 1.00 95.62 195 VAL A C 1
ATOM 1488 O O . VAL A 1 195 ? 8.180 -18.557 -21.245 1.00 95.62 195 VAL A O 1
ATOM 1491 N N . PRO A 1 196 ? 6.053 -19.274 -21.127 1.00 94.94 196 PRO A N 1
ATOM 1492 C CA . PRO A 1 196 ? 5.991 -19.625 -22.549 1.00 94.94 196 PRO A CA 1
ATOM 1493 C C . PRO A 1 196 ? 6.248 -18.439 -23.493 1.00 94.94 196 PRO A C 1
ATOM 1495 O O . PRO A 1 196 ? 6.791 -18.616 -24.581 1.00 94.94 196 PRO A O 1
ATOM 1498 N N . LEU A 1 197 ? 5.896 -17.218 -23.074 1.00 94.56 197 LEU A N 1
ATOM 1499 C CA . LEU A 1 197 ? 6.085 -15.997 -23.864 1.00 94.56 197 LEU A CA 1
ATOM 1500 C C . LEU A 1 197 ? 7.534 -15.496 -23.877 1.00 94.56 197 LEU A C 1
ATOM 1502 O O . LEU A 1 197 ? 7.876 -14.650 -24.708 1.00 94.56 197 LEU A O 1
ATOM 1506 N N . LEU A 1 198 ? 8.407 -15.995 -22.995 1.00 92.44 198 LEU A N 1
ATOM 1507 C CA . LEU A 1 198 ? 9.793 -15.529 -22.906 1.00 92.44 198 LEU A CA 1
ATOM 1508 C C . LEU A 1 198 ? 10.562 -15.770 -24.208 1.00 92.44 198 LEU A C 1
ATOM 1510 O O . LEU A 1 198 ? 11.226 -14.852 -24.688 1.00 92.44 198 LEU A O 1
ATOM 1514 N N . HIS A 1 199 ? 10.399 -16.945 -24.817 1.00 91.69 199 HIS A N 1
ATOM 1515 C CA . HIS A 1 199 ? 11.137 -17.354 -26.018 1.00 91.69 199 HIS A CA 1
ATOM 1516 C C . HIS A 1 199 ? 10.577 -16.785 -27.330 1.00 91.69 199 HIS A C 1
ATOM 1518 O O . HIS A 1 199 ? 11.229 -16.878 -28.368 1.00 91.69 199 HIS A O 1
ATOM 1524 N N . LEU A 1 200 ? 9.383 -16.188 -2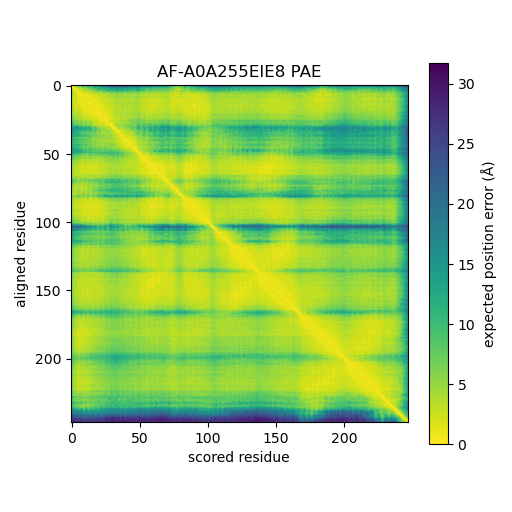7.305 1.00 93.88 200 LEU A N 1
ATOM 1525 C CA . LEU A 1 200 ? 8.770 -15.590 -28.489 1.00 93.88 200 LEU A CA 1
ATOM 1526 C C . LEU A 1 200 ? 9.454 -14.254 -28.836 1.00 93.88 200 LEU A C 1
ATOM 1528 O O . LEU A 1 200 ? 9.647 -13.427 -27.939 1.00 93.88 200 LEU A O 1
ATOM 1532 N N . PRO A 1 201 ? 9.761 -13.972 -30.117 1.00 95.44 201 PRO A N 1
ATOM 1533 C CA . PRO A 1 201 ? 10.380 -12.717 -30.557 1.00 95.44 201 PRO A CA 1
ATOM 1534 C C . PRO A 1 201 ? 9.359 -11.564 -30.645 1.00 95.44 201 PRO A C 1
ATOM 1536 O O . PRO A 1 201 ? 9.369 -10.768 -31.578 1.00 95.44 201 PRO A O 1
ATOM 1539 N N . TRP A 1 202 ? 8.415 -11.502 -29.704 1.00 96.00 202 TRP A N 1
ATOM 1540 C CA . TRP A 1 202 ? 7.389 -10.461 -29.646 1.00 96.00 202 TRP A CA 1
ATOM 1541 C C . TRP A 1 202 ? 7.887 -9.225 -28.886 1.00 96.00 202 TRP A C 1
ATOM 1543 O O . TRP A 1 202 ? 8.656 -9.380 -27.930 1.00 96.00 202 TRP A O 1
ATOM 1553 N N . PRO A 1 203 ? 7.401 -8.018 -29.233 1.00 95.88 203 PRO A N 1
ATOM 1554 C CA . PRO A 1 203 ? 7.621 -6.818 -28.430 1.00 95.88 203 PRO A CA 1
ATOM 1555 C C . PRO A 1 203 ? 7.140 -6.999 -26.983 1.00 95.88 203 PRO A C 1
ATOM 1557 O O . PRO A 1 203 ? 6.180 -7.735 -26.718 1.00 95.88 203 PRO A O 1
ATOM 1560 N N . ALA A 1 204 ? 7.793 -6.320 -26.038 1.00 94.12 204 ALA A N 1
ATOM 1561 C CA . ALA A 1 204 ? 7.497 -6.447 -24.611 1.00 94.12 204 ALA A CA 1
ATOM 1562 C C . ALA A 1 204 ? 6.061 -6.011 -24.276 1.00 94.12 204 ALA A C 1
ATOM 1564 O O . ALA A 1 204 ? 5.399 -6.626 -23.441 1.00 94.12 204 ALA A O 1
ATOM 1565 N N . GLU A 1 205 ? 5.555 -5.001 -24.978 1.00 95.81 205 GLU A N 1
ATOM 1566 C CA . GLU A 1 205 ? 4.204 -4.460 -24.851 1.00 95.81 205 GLU A CA 1
ATOM 1567 C C . GLU A 1 205 ? 3.157 -5.514 -25.208 1.00 95.81 205 GLU A C 1
ATOM 1569 O O . GLU A 1 205 ? 2.159 -5.670 -24.504 1.00 95.81 205 GLU A O 1
ATOM 1574 N N . LEU A 1 206 ? 3.409 -6.289 -26.269 1.00 95.88 206 LEU A N 1
ATOM 1575 C CA . LEU A 1 206 ? 2.513 -7.357 -26.694 1.00 95.88 206 LEU A CA 1
ATOM 1576 C C . LEU A 1 206 ? 2.526 -8.514 -25.692 1.00 95.88 206 LEU A C 1
ATOM 1578 O O . LEU A 1 206 ? 1.466 -9.023 -25.332 1.00 95.88 206 LEU A O 1
ATOM 1582 N N . LYS A 1 207 ? 3.707 -8.895 -25.185 1.00 95.12 207 LYS A N 1
ATOM 1583 C CA . LYS A 1 207 ? 3.817 -9.908 -24.123 1.00 95.12 207 LYS A CA 1
ATOM 1584 C C . LYS A 1 207 ? 3.055 -9.472 -22.872 1.00 95.12 207 LYS A C 1
ATOM 1586 O O . LYS A 1 207 ? 2.275 -10.257 -22.341 1.00 95.12 207 LYS A O 1
ATOM 1591 N N . LEU A 1 208 ? 3.223 -8.222 -22.436 1.00 95.25 208 LEU A N 1
ATOM 1592 C CA . LEU A 1 208 ? 2.503 -7.658 -21.294 1.00 95.25 208 LEU A CA 1
ATOM 1593 C C . LEU A 1 208 ? 0.988 -7.681 -21.517 1.00 95.25 208 LEU A C 1
ATOM 1595 O O . LEU A 1 208 ? 0.248 -8.114 -20.635 1.00 95.25 208 LEU A O 1
ATOM 1599 N N . LEU A 1 209 ? 0.528 -7.257 -22.697 1.00 96.75 209 LEU A N 1
ATOM 1600 C CA . LEU A 1 209 ? -0.890 -7.260 -23.042 1.00 96.75 209 LEU A CA 1
ATOM 1601 C C . LEU A 1 209 ? -1.476 -8.674 -22.966 1.00 96.75 209 LEU A C 1
ATOM 1603 O O . LEU A 1 209 ? -2.522 -8.866 -22.350 1.00 96.75 209 LEU A O 1
ATOM 1607 N N . VAL A 1 210 ? -0.785 -9.672 -23.522 1.00 96.81 210 VAL A N 1
ATOM 1608 C CA . VAL A 1 210 ? -1.216 -11.077 -23.461 1.00 96.81 210 VAL A CA 1
ATOM 1609 C C . VAL A 1 210 ? -1.232 -11.584 -22.021 1.00 96.81 210 VAL A C 1
ATOM 1611 O O . VAL A 1 210 ? -2.231 -12.158 -21.591 1.00 96.81 210 VAL A O 1
ATOM 1614 N N . VAL A 1 211 ? -0.176 -11.328 -21.242 1.00 96.88 211 VAL A N 1
ATOM 1615 C CA . VAL A 1 211 ? -0.122 -11.728 -19.827 1.00 96.88 211 VAL A CA 1
ATOM 1616 C C . VAL A 1 211 ? -1.298 -11.140 -19.052 1.00 96.88 211 VAL A C 1
ATOM 1618 O O . VAL A 1 211 ? -1.937 -11.869 -18.296 1.00 96.88 211 VAL A O 1
ATOM 1621 N N . LEU A 1 212 ? -1.633 -9.865 -19.257 1.00 96.12 212 LEU A N 1
ATOM 1622 C CA . LEU A 1 212 ? -2.761 -9.213 -18.589 1.00 96.12 212 LEU A CA 1
ATOM 1623 C C . LEU A 1 212 ? -4.110 -9.791 -19.031 1.00 96.12 212 LEU A C 1
ATOM 1625 O O . LEU A 1 212 ? -4.920 -10.173 -18.183 1.00 96.12 212 LEU A O 1
ATOM 1629 N N . LEU A 1 213 ? -4.341 -9.884 -20.344 1.00 97.44 213 LEU A N 1
ATOM 1630 C CA . LEU A 1 213 ? -5.608 -10.346 -20.915 1.00 97.44 213 LEU A CA 1
ATOM 1631 C C . LEU A 1 213 ? -5.890 -11.823 -20.639 1.00 97.44 213 LEU A C 1
ATOM 1633 O O . LEU A 1 213 ? -7.051 -12.217 -20.646 1.00 97.44 213 LEU A O 1
ATOM 1637 N N . VAL A 1 214 ? -4.865 -12.634 -20.377 1.00 97.38 214 VAL A N 1
ATOM 1638 C CA . VAL A 1 214 ? -5.028 -14.053 -20.041 1.00 97.38 214 VAL A CA 1
ATOM 1639 C C . VAL A 1 214 ? -5.044 -14.261 -18.527 1.00 97.38 214 VAL A C 1
ATOM 1641 O O . VAL A 1 214 ? -5.953 -14.905 -18.001 1.00 97.38 214 VAL A O 1
ATOM 1644 N N . SER A 1 215 ? -4.089 -13.686 -17.791 1.00 97.00 215 SER A N 1
ATOM 1645 C CA . SER A 1 215 ? -3.958 -13.950 -16.352 1.00 97.00 215 SER A CA 1
ATOM 1646 C C . SER A 1 215 ? -5.122 -13.372 -15.553 1.00 97.00 215 SER A C 1
ATOM 1648 O O . SER A 1 215 ? -5.614 -14.039 -14.648 1.00 97.00 215 SER A O 1
ATOM 1650 N N . VAL A 1 216 ? -5.602 -12.161 -15.872 1.00 96.19 216 VAL A N 1
ATOM 1651 C CA . VAL A 1 216 ? -6.699 -11.538 -15.109 1.00 96.19 216 VAL A CA 1
ATOM 1652 C C . VAL A 1 216 ? -7.994 -12.357 -15.215 1.00 96.19 216 VAL A C 1
ATOM 1654 O O . VAL A 1 216 ? -8.542 -12.702 -14.165 1.00 96.19 216 VAL A O 1
ATOM 1657 N N . PRO A 1 217 ? -8.479 -12.751 -16.411 1.00 96.94 217 PRO A N 1
ATOM 1658 C CA . PRO A 1 217 ? -9.645 -13.625 -16.511 1.00 96.94 217 PRO A CA 1
ATOM 1659 C C . PRO A 1 217 ? -9.447 -14.988 -15.853 1.00 96.94 217 PRO A C 1
ATOM 1661 O O . PRO A 1 217 ? -10.360 -15.444 -15.171 1.00 96.94 217 PRO A O 1
ATOM 1664 N N . LEU A 1 218 ? -8.273 -15.620 -15.989 1.00 96.88 218 LEU A N 1
ATOM 1665 C CA . LEU A 1 218 ? -7.989 -16.897 -15.322 1.00 96.88 218 LEU A CA 1
ATOM 1666 C C . LEU A 1 218 ? -8.067 -16.771 -13.797 1.00 96.88 218 LEU A C 1
ATOM 1668 O O . LEU A 1 218 ? -8.684 -17.602 -13.131 1.00 96.88 218 LEU A O 1
ATOM 1672 N N . LEU A 1 219 ? -7.495 -15.704 -13.241 1.00 96.69 219 LEU A N 1
ATOM 1673 C CA . LEU A 1 219 ? -7.542 -15.422 -11.812 1.00 96.69 219 LEU A CA 1
ATOM 1674 C C . LEU A 1 219 ? -8.979 -15.181 -11.332 1.00 96.69 219 LEU A C 1
ATOM 1676 O O . LEU A 1 219 ? -9.399 -15.785 -10.343 1.00 96.69 219 LEU A O 1
ATOM 1680 N N . LEU A 1 220 ? -9.764 -14.377 -12.053 1.00 96.19 220 LEU A N 1
ATOM 1681 C CA . LEU A 1 220 ? -11.171 -14.135 -11.720 1.00 96.19 220 LEU A CA 1
ATOM 1682 C C . LEU A 1 220 ? -12.029 -15.402 -11.861 1.00 96.19 220 LEU A C 1
ATOM 1684 O O . LEU A 1 220 ? -12.856 -15.674 -10.994 1.00 96.19 220 LEU A O 1
ATOM 1688 N N . ALA A 1 221 ? -11.816 -16.203 -12.904 1.00 95.19 221 ALA A N 1
ATOM 1689 C CA . ALA A 1 221 ? -12.517 -17.469 -13.100 1.00 95.19 221 ALA A CA 1
ATOM 1690 C C . ALA A 1 221 ? -12.177 -18.471 -11.988 1.00 95.19 221 ALA A C 1
ATOM 1692 O O . ALA A 1 221 ? -13.070 -19.109 -11.432 1.00 95.19 221 ALA A O 1
ATOM 1693 N N . SER A 1 222 ? -10.902 -18.571 -11.605 1.00 94.88 222 SER A N 1
ATOM 1694 C CA . SER A 1 222 ? -10.481 -19.436 -10.501 1.00 94.88 222 SER A CA 1
ATOM 1695 C C . SER A 1 222 ? -11.119 -19.020 -9.170 1.00 94.88 222 SER A C 1
ATOM 1697 O O . SER A 1 222 ? -11.542 -19.881 -8.402 1.00 94.88 222 SER A O 1
ATOM 1699 N N . TYR A 1 223 ? -11.269 -17.714 -8.919 1.00 94.44 223 TYR A N 1
ATOM 1700 C CA . TYR A 1 223 ? -11.972 -17.204 -7.744 1.00 94.44 223 TYR A CA 1
ATOM 1701 C C . TYR A 1 223 ? -13.455 -17.602 -7.753 1.00 94.44 223 TYR A C 1
ATOM 1703 O O . TYR A 1 223 ? -13.959 -18.133 -6.759 1.00 94.44 223 TYR A O 1
ATOM 1711 N N . GLU A 1 224 ? -14.149 -17.386 -8.874 1.00 93.00 224 GLU A N 1
ATOM 1712 C CA . GLU A 1 224 ? -15.574 -17.707 -9.017 1.00 93.00 224 GLU A CA 1
ATOM 1713 C C . GLU A 1 224 ? -15.846 -19.206 -8.810 1.00 93.00 224 GLU A C 1
ATOM 1715 O O . GLU A 1 224 ? -16.797 -19.587 -8.122 1.00 93.00 224 GLU A O 1
ATOM 1720 N N . LEU A 1 225 ? -14.991 -20.064 -9.376 1.00 91.38 225 LEU A N 1
ATOM 1721 C CA . LEU A 1 225 ? -15.167 -21.515 -9.358 1.00 91.38 225 LEU A CA 1
ATOM 1722 C C . LEU A 1 225 ? -14.729 -22.157 -8.036 1.00 91.38 225 LEU A C 1
ATOM 1724 O O . LEU A 1 225 ? -15.432 -23.028 -7.524 1.00 91.38 225 LEU A O 1
ATOM 1728 N N . LEU A 1 226 ? -13.582 -21.745 -7.486 1.00 90.00 226 LEU A N 1
ATOM 1729 C CA . LEU A 1 226 ? -12.931 -22.446 -6.373 1.00 90.00 226 LEU A CA 1
ATOM 1730 C C . LEU A 1 226 ? -13.172 -21.791 -5.013 1.00 90.00 226 LEU A C 1
ATOM 1732 O O . LEU A 1 226 ? -13.111 -22.472 -3.988 1.00 90.00 226 LEU A O 1
ATOM 1736 N N . VAL A 1 227 ? -13.443 -20.484 -4.974 1.00 90.38 227 VAL A N 1
ATOM 1737 C CA . VAL A 1 227 ? -13.449 -19.715 -3.722 1.00 90.38 227 VAL A CA 1
ATOM 1738 C C . VAL A 1 227 ? -14.835 -19.204 -3.381 1.00 90.38 227 VAL A C 1
ATOM 1740 O O . VAL A 1 227 ? -15.367 -19.551 -2.330 1.00 90.38 227 VAL A O 1
ATOM 1743 N N . ARG A 1 228 ? -15.436 -18.381 -4.245 1.00 87.75 228 ARG A N 1
ATOM 1744 C CA . ARG A 1 228 ? -16.585 -17.527 -3.897 1.00 87.75 228 ARG A CA 1
ATOM 1745 C C . ARG A 1 228 ? -17.729 -18.271 -3.206 1.00 87.75 228 ARG A C 1
ATOM 1747 O O . ARG A 1 228 ? -18.321 -17.768 -2.250 1.00 87.75 228 ARG A O 1
ATOM 1754 N N . HIS A 1 229 ? -18.022 -19.468 -3.698 1.00 86.12 229 HIS A N 1
ATOM 1755 C CA . HIS A 1 229 ? -19.152 -20.283 -3.267 1.00 86.12 229 HIS A CA 1
ATOM 1756 C C . HIS A 1 229 ? -18.771 -21.454 -2.357 1.00 86.12 229 HIS A C 1
ATOM 1758 O O . HIS A 1 229 ? -19.641 -22.233 -1.966 1.00 86.12 229 HIS A O 1
ATOM 1764 N N . THR A 1 230 ? -17.489 -21.610 -2.029 1.00 86.94 230 THR A N 1
ATOM 1765 C CA . THR A 1 230 ? -16.986 -22.750 -1.259 1.00 86.94 230 THR A CA 1
ATOM 1766 C C . THR A 1 230 ? -16.745 -22.369 0.202 1.00 86.94 230 THR A C 1
ATOM 1768 O O . THR A 1 230 ? -16.913 -21.222 0.629 1.00 86.94 230 THR A O 1
ATOM 1771 N N . TRP A 1 231 ? -16.355 -23.354 1.016 1.00 85.69 231 TRP A N 1
ATOM 1772 C CA . TRP A 1 231 ? -15.898 -23.099 2.382 1.00 85.69 231 TRP A CA 1
ATOM 1773 C C . TRP A 1 231 ? -14.696 -22.143 2.406 1.00 85.69 231 TRP A C 1
ATOM 1775 O O . TRP A 1 231 ? -14.590 -21.340 3.331 1.00 85.69 231 TRP A O 1
ATOM 1785 N N . LEU A 1 232 ? -13.861 -22.181 1.360 1.00 85.62 232 LEU A N 1
ATOM 1786 C CA . LEU A 1 232 ? -12.678 -21.346 1.222 1.00 85.62 232 LEU A CA 1
ATOM 1787 C C . LEU A 1 232 ? -13.059 -19.869 1.107 1.00 85.62 232 LEU A C 1
ATOM 1789 O O . LEU A 1 232 ? -12.467 -19.044 1.789 1.00 85.62 232 LEU A O 1
ATOM 1793 N N . GLY A 1 233 ? -14.107 -19.525 0.351 1.00 81.19 233 GLY A N 1
ATOM 1794 C CA . GLY A 1 233 ? -14.633 -18.157 0.323 1.00 81.19 233 GLY A CA 1
ATOM 1795 C C . GLY A 1 233 ? -15.170 -17.695 1.675 1.00 81.19 233 GLY A C 1
ATOM 1796 O O . GLY A 1 233 ? -14.967 -16.543 2.046 1.00 81.19 233 GLY A O 1
ATOM 1797 N N . GLY A 1 234 ? -15.791 -18.598 2.440 1.00 82.06 234 GLY A N 1
ATOM 1798 C CA . GLY A 1 234 ? -16.215 -18.317 3.813 1.00 82.06 234 GLY A CA 1
ATOM 1799 C C . GLY A 1 234 ? -15.047 -18.032 4.760 1.00 82.06 234 GLY A C 1
ATOM 1800 O O . GLY A 1 234 ? -15.149 -17.128 5.583 1.00 82.06 234 GLY A O 1
ATOM 1801 N N . TRP A 1 235 ? -13.947 -18.775 4.623 1.00 84.81 235 TRP A N 1
ATOM 1802 C CA . TRP A 1 235 ? -12.731 -18.580 5.413 1.00 84.81 235 TRP A CA 1
ATOM 1803 C C . TRP A 1 235 ? -11.976 -17.306 5.007 1.00 84.81 235 TRP A C 1
ATOM 1805 O O . TRP A 1 235 ? -11.617 -16.508 5.865 1.00 84.81 235 TRP A O 1
ATOM 1815 N N . LEU A 1 236 ? -11.805 -17.080 3.702 1.00 82.94 236 LEU A N 1
ATOM 1816 C CA . LEU A 1 236 ? -11.044 -15.960 3.145 1.00 82.94 236 LEU A CA 1
ATOM 1817 C C . LEU A 1 236 ? -11.751 -14.610 3.277 1.00 82.94 236 LEU A C 1
ATOM 1819 O O . LEU A 1 236 ? -11.133 -13.624 3.663 1.00 82.94 236 LEU A O 1
ATOM 1823 N N . ASN A 1 237 ? -13.048 -14.561 2.975 1.00 80.06 237 ASN A N 1
ATOM 1824 C CA . ASN A 1 237 ? -13.812 -13.310 2.950 1.00 80.06 237 ASN A CA 1
ATOM 1825 C C . ASN A 1 237 ? -14.622 -13.094 4.239 1.00 80.06 237 ASN A C 1
ATOM 1827 O O . ASN A 1 237 ? -15.380 -12.130 4.349 1.00 80.06 237 ASN A O 1
ATOM 1831 N N . GLY A 1 238 ? -14.547 -14.030 5.194 1.00 72.38 238 GLY A N 1
ATOM 1832 C CA . GLY A 1 238 ? -15.353 -14.030 6.420 1.00 72.38 238 GLY A CA 1
ATOM 1833 C C . GLY A 1 238 ? -16.863 -14.190 6.189 1.00 72.38 238 GLY A C 1
ATOM 1834 O O . GLY A 1 238 ? -17.646 -14.088 7.134 1.00 72.38 238 GLY A O 1
ATOM 1835 N N . ARG A 1 239 ? -17.301 -14.399 4.939 1.00 65.75 239 ARG A N 1
ATOM 1836 C CA . ARG A 1 239 ? -18.705 -14.536 4.529 1.00 65.75 239 ARG A CA 1
ATOM 1837 C C . ARG A 1 239 ? -18.813 -15.502 3.355 1.00 65.75 239 ARG A C 1
ATOM 1839 O O . ARG A 1 239 ? -18.046 -15.421 2.399 1.00 65.75 239 ARG A O 1
ATOM 1846 N N . LYS A 1 240 ? -19.794 -16.407 3.408 1.00 65.50 240 LYS A N 1
ATOM 1847 C CA . LYS A 1 240 ? -20.132 -17.282 2.276 1.00 65.50 240 LYS A CA 1
ATOM 1848 C C . LYS A 1 240 ? -21.120 -16.568 1.360 1.00 65.50 240 LYS A C 1
ATOM 1850 O O . LYS A 1 240 ? -22.122 -16.048 1.843 1.00 65.50 240 LYS A O 1
ATOM 1855 N N . HIS A 1 241 ? -20.869 -16.602 0.053 1.00 70.50 241 HIS A N 1
ATOM 1856 C CA . HIS A 1 241 ? -21.839 -16.191 -0.959 1.00 70.50 241 HIS A CA 1
ATOM 1857 C C . HIS A 1 241 ? -22.515 -17.451 -1.516 1.00 70.50 241 HIS A C 1
ATOM 1859 O O . HIS A 1 241 ? -21.879 -18.188 -2.271 1.00 70.50 241 HIS A O 1
ATOM 1865 N N . PRO A 1 242 ? -23.772 -17.757 -1.152 1.00 59.09 242 PRO A N 1
ATOM 1866 C CA . PRO A 1 242 ? -24.464 -18.922 -1.695 1.00 59.09 242 PRO A CA 1
ATOM 1867 C C . PRO A 1 242 ? -24.586 -18.799 -3.219 1.00 59.09 242 PRO A C 1
ATOM 1869 O O . PRO A 1 242 ? -24.862 -17.709 -3.724 1.00 59.09 242 PRO A O 1
ATOM 1872 N N . ARG A 1 243 ? -24.419 -19.900 -3.968 1.00 57.78 243 ARG A N 1
ATOM 1873 C CA . ARG A 1 243 ? -24.896 -19.929 -5.361 1.00 57.78 243 ARG A CA 1
ATOM 1874 C C . ARG A 1 243 ? -26.407 -19.779 -5.292 1.00 57.78 243 ARG A C 1
ATOM 1876 O O . ARG A 1 243 ? -27.072 -20.631 -4.702 1.00 57.78 243 ARG A O 1
ATOM 1883 N N . THR A 1 244 ? -26.954 -18.707 -5.854 1.00 54.34 244 THR A N 1
ATOM 1884 C CA . THR A 1 244 ? -28.390 -18.645 -6.108 1.00 54.34 244 THR A CA 1
ATOM 1885 C C . THR A 1 244 ? -28.729 -19.846 -6.985 1.00 54.34 244 THR A C 1
ATOM 1887 O O . THR A 1 244 ? -28.204 -19.985 -8.091 1.00 54.34 244 THR A O 1
ATOM 1890 N N . LYS A 1 245 ? -29.541 -20.773 -6.462 1.00 43.06 245 LYS A N 1
ATOM 1891 C CA . LYS A 1 245 ? -30.111 -21.841 -7.281 1.00 43.06 245 LYS A CA 1
ATOM 1892 C C . LYS A 1 245 ? -30.952 -21.134 -8.343 1.00 43.06 245 LYS A C 1
ATOM 1894 O O . LYS A 1 245 ? -31.967 -20.538 -8.001 1.00 43.06 245 LYS A O 1
ATOM 1899 N N . ARG A 1 246 ? -30.500 -21.132 -9.599 1.00 40.84 246 ARG A N 1
ATOM 1900 C CA . ARG A 1 246 ? -31.404 -20.897 -10.728 1.00 40.84 246 ARG A CA 1
ATOM 1901 C C . ARG A 1 246 ? -32.406 -22.052 -10.688 1.00 40.84 246 ARG A C 1
ATOM 1903 O O . ARG A 1 246 ? -32.005 -23.183 -10.949 1.00 40.84 246 ARG A O 1
ATOM 1910 N N . SER A 1 247 ? -33.621 -21.769 -10.222 1.00 37.28 247 SER A N 1
ATOM 1911 C CA . SER A 1 247 ? -34.811 -22.586 -10.477 1.00 37.28 247 SER A CA 1
ATOM 1912 C C . SER A 1 247 ? -35.264 -22.356 -11.907 1.00 37.28 247 SER A C 1
ATOM 1914 O O . SER A 1 247 ? -35.300 -21.158 -12.279 1.00 37.28 247 SER A O 1
#

Solvent-accessible surface area (backbone atoms only — not comparable to full-atom values): 13079 Å² total; per-residue (Å²): 130,68,57,46,69,92,51,32,60,59,52,48,49,51,49,42,50,52,51,52,52,48,53,49,53,50,36,36,71,74,62,32,63,65,53,40,52,52,49,46,38,51,50,16,54,51,57,38,39,95,54,22,59,65,62,55,13,46,30,36,17,50,14,26,54,69,65,72,52,43,80,92,50,81,67,81,40,72,35,73,89,50,38,73,23,49,47,42,22,52,36,36,53,49,48,52,54,46,23,34,65,67,24,81,66,54,20,60,52,22,51,53,56,58,27,66,48,12,67,59,29,36,52,50,20,64,70,42,42,63,54,39,71,67,41,58,71,58,53,69,58,20,16,46,44,38,15,44,38,53,42,24,42,51,47,10,54,51,13,46,45,66,69,70,61,74,64,94,45,74,69,61,53,50,49,59,65,38,46,62,58,36,66,74,53,40,64,66,47,45,48,70,55,44,57,73,52,65,82,48,96,64,59,68,68,58,52,50,50,50,40,51,69,49,39,53,57,51,45,53,48,49,33,60,75,62,23,43,61,35,72,55,16,26,67,74,66,73,48,68,46,76,76,76,77,85,125

Secondary structure (DSSP, 8-state):
----GGGHHHHHHHHHHHHHHHHHHHHHHHH-HHHHHHHHHHHHHHHTSTTHHHHHHHHHHHHHHHHT--TTSSPPPSSTT--HHHHHHHHHHHHHHHHHHHSTTHHHHHHHHHGGGHHHHHHHHHHHHHHHHH--SSHHHHHHHHHHHHHHHHHHHHHHHHHH--S--HHHHHHHHHHHHHHHHHHHHHHHHHHHHHTS---HHHHHHHHHHHHHHHHHHHIIIIITTSHHHHHHSSS--------

pLDDT: mean 88.28, std 9.68, range [37.28, 97.75]

Radius of gyration: 20.77 Å; Cα contacts (8 Å, |Δi|>4): 264; chains: 1; bounding box: 57×42×63 Å

Mean predicted aligned error: 6.28 Å

InterPro domains:
  IPR002656 Acyltransferase 3 domain [PF01757] (4-219)
  IPR050623 Periplasmic Glucan Succinylation Acyltransferase [PTHR36927] (4-243)

Nearest PDB structures (foldseek):
  8vch-assembly1_D  TM=2.592E-01  e=7.548E+00  Rattus norvegicus

Organism: NCBI:txid2016505

Foldseek 3Di:
DDFCPLCLVVLLVVVLVVVVVVVLVVCCVPVNDVVSLVVLLVVLVCCLDPCVLQQLLVLQLVLQVQVVWQAPGHDGARDSVTDPSVSSNVSSVVSSVVSLVSNVPVSLVSLQSLLVCLVVLVVCLVVLVVVLNPDTPPSSVNSSSCSNSVSSVVSNVSSVCSVPVPDDDPVVVLCVLLVQQCSVCVVVLLCVQQVVVPPDPDDPVVSVVRSCVRSVVVSSVCCVPPAQQDVNVCVSVVDHDHDDPPD

Sequence (247 aa):
MLTPGHLWFLVVLTQCVLITAGVRLIGHRVLGPERASGFTARLGRILSGPFALPLAAIPYAAGIILQGFATGGLTEPRTVLGSVSALTAYLGGFWFGWAIHATRGEGKAGLLRLARAWWAYLIAAVVLTPVALAVTEPLWLSAAIQGLVGWMWVIGLMGLCVRHLKRERGWVRYLADASYWMYIIHLPVLGAVAVPLLHLPWPAELKLLVVLLVSVPLLLASYELLVRHTWLGGWLNGRKHPRTKRS